Protein AF-A0A2J7PN49-F1 (afdb_monomer_lite)

Structure (mmCIF, N/CA/C/O backbone):
data_AF-A0A2J7PN49-F1
#
_entry.id   AF-A0A2J7PN49-F1
#
loop_
_atom_site.group_PDB
_atom_site.id
_atom_site.type_symbol
_atom_site.label_atom_id
_atom_site.label_alt_id
_atom_site.label_comp_id
_atom_site.label_asym_id
_atom_site.label_entity_id
_atom_site.label_seq_id
_atom_site.pdbx_PDB_ins_code
_atom_site.Cartn_x
_atom_site.Cartn_y
_atom_site.Cartn_z
_atom_site.occupancy
_atom_site.B_iso_or_equiv
_atom_site.auth_seq_id
_atom_site.auth_comp_id
_atom_site.auth_asym_id
_atom_site.auth_atom_id
_atom_site.pdbx_PDB_model_num
ATOM 1 N N . MET A 1 1 ? 26.121 -29.837 -31.103 1.00 37.94 1 MET A N 1
ATOM 2 C CA . MET A 1 1 ? 25.708 -30.710 -32.224 1.00 37.94 1 MET A CA 1
ATOM 3 C C . MET A 1 1 ? 24.555 -31.562 -31.720 1.00 37.94 1 MET A C 1
ATOM 5 O O . MET A 1 1 ? 24.678 -32.098 -30.630 1.00 37.94 1 MET A O 1
ATOM 9 N N . ALA A 1 2 ? 23.408 -31.579 -32.401 1.00 49.38 2 ALA A N 1
ATOM 10 C CA . ALA A 1 2 ? 22.251 -32.358 -31.955 1.00 49.38 2 ALA A CA 1
ATOM 11 C C . ALA A 1 2 ? 22.500 -33.851 -32.231 1.00 49.38 2 ALA A C 1
ATOM 13 O O . ALA A 1 2 ? 22.868 -34.190 -33.353 1.00 49.38 2 ALA A O 1
ATOM 14 N N . ASN A 1 3 ? 22.325 -34.712 -31.222 1.00 57.09 3 ASN A N 1
ATOM 15 C CA . ASN A 1 3 ? 22.445 -36.166 -31.362 1.00 57.09 3 ASN A CA 1
ATOM 16 C C . ASN A 1 3 ? 21.443 -36.667 -32.413 1.00 57.09 3 ASN A C 1
ATOM 18 O O . ASN A 1 3 ? 20.235 -36.524 -32.245 1.00 57.09 3 ASN A O 1
ATOM 22 N N . TRP A 1 4 ? 21.951 -37.231 -33.506 1.00 70.44 4 TRP A N 1
ATOM 23 C CA . TRP A 1 4 ? 21.155 -37.757 -34.619 1.00 70.44 4 TRP A CA 1
ATOM 24 C C . TRP A 1 4 ? 20.379 -39.028 -34.233 1.00 70.44 4 TRP A C 1
ATOM 26 O O . TRP A 1 4 ? 19.353 -39.322 -34.834 1.00 70.44 4 TRP A O 1
ATOM 36 N N . GLU A 1 5 ? 20.817 -39.721 -33.180 1.00 73.50 5 GLU A N 1
ATOM 37 C CA . GLU A 1 5 ? 20.198 -40.942 -32.648 1.00 73.50 5 GLU A CA 1
ATOM 38 C C . GLU A 1 5 ? 18.832 -40.709 -31.976 1.00 73.50 5 GLU A C 1
ATOM 40 O O . GLU A 1 5 ? 18.053 -41.643 -31.825 1.00 73.50 5 GLU A O 1
ATOM 45 N N . THR A 1 6 ? 18.509 -39.473 -31.575 1.00 72.62 6 THR A N 1
ATOM 46 C CA . THR A 1 6 ? 17.232 -39.126 -30.914 1.00 72.62 6 THR A CA 1
ATOM 47 C C . THR A 1 6 ? 16.272 -38.342 -31.812 1.00 72.62 6 THR A C 1
ATOM 49 O O . THR A 1 6 ? 15.227 -37.857 -31.356 1.00 72.62 6 THR A O 1
ATOM 52 N N . TRP A 1 7 ? 16.609 -38.193 -33.095 1.00 72.56 7 TRP A N 1
ATOM 53 C CA . TRP A 1 7 ? 15.766 -37.507 -34.065 1.00 72.56 7 TRP A CA 1
ATOM 54 C C . TRP A 1 7 ? 14.677 -38.447 -34.589 1.00 72.56 7 TRP A C 1
ATOM 56 O O . TRP A 1 7 ? 14.971 -39.523 -35.098 1.00 72.56 7 TRP A O 1
ATOM 66 N N . ASN A 1 8 ? 13.417 -38.023 -34.477 1.00 73.81 8 ASN A N 1
ATOM 67 C CA . ASN A 1 8 ? 12.266 -38.762 -34.990 1.00 73.81 8 ASN A CA 1
ATOM 68 C C . ASN A 1 8 ? 11.443 -37.832 -35.895 1.00 73.81 8 ASN A C 1
ATOM 70 O O . ASN A 1 8 ? 11.304 -36.652 -35.545 1.00 73.81 8 ASN A O 1
ATOM 74 N N . PRO A 1 9 ? 10.911 -38.322 -37.028 1.00 72.12 9 PRO A N 1
ATOM 75 C CA . PRO A 1 9 ? 10.128 -37.504 -37.945 1.00 72.12 9 PRO A CA 1
ATOM 76 C C . PRO A 1 9 ? 8.811 -37.044 -37.313 1.00 72.12 9 PRO A C 1
ATOM 78 O O . PRO A 1 9 ? 8.318 -37.622 -36.340 1.00 72.12 9 PRO A O 1
ATOM 81 N N . ASP A 1 10 ? 8.249 -35.978 -37.878 1.00 68.75 10 ASP A N 1
ATOM 82 C CA . ASP A 1 10 ? 6.959 -35.455 -37.447 1.00 68.75 10 ASP A CA 1
ATOM 83 C C . ASP A 1 10 ? 5.807 -36.408 -37.828 1.00 68.75 10 ASP A C 1
ATOM 85 O O . ASP A 1 10 ? 5.858 -37.033 -38.890 1.00 68.75 10 ASP A O 1
ATOM 89 N N . PRO A 1 11 ? 4.775 -36.543 -36.972 1.00 78.56 11 PRO A N 1
ATOM 90 C CA . PRO A 1 11 ? 3.603 -37.367 -37.261 1.00 78.56 11 PRO A CA 1
ATOM 91 C C . PRO A 1 11 ? 2.806 -36.815 -38.451 1.00 78.56 11 PRO A C 1
ATOM 93 O O . PRO A 1 11 ? 2.876 -35.628 -38.756 1.00 78.56 11 PRO A O 1
ATOM 96 N N . VAL A 1 12 ? 2.018 -37.673 -39.102 1.00 75.06 12 VAL A N 1
ATOM 97 C CA . VAL A 1 12 ? 1.286 -37.357 -40.346 1.00 75.06 12 VAL A CA 1
ATOM 98 C C . VAL A 1 12 ? 0.281 -36.204 -40.223 1.00 75.06 12 VAL A C 1
ATOM 100 O O . VAL A 1 12 ? 0.043 -35.510 -41.205 1.00 75.06 12 VAL A O 1
ATOM 103 N N . ASP A 1 13 ? -0.234 -35.948 -39.018 1.00 75.62 13 ASP A N 1
ATOM 104 C CA . ASP A 1 13 ? -1.191 -34.867 -38.731 1.00 75.62 13 ASP A CA 1
ATOM 105 C C . ASP A 1 13 ? -0.509 -33.544 -38.326 1.00 75.62 13 ASP A C 1
ATOM 107 O O . ASP A 1 13 ? -1.145 -32.612 -37.831 1.00 75.62 13 ASP A O 1
ATOM 111 N N . ALA A 1 14 ? 0.815 -33.458 -38.465 1.00 66.62 14 ALA A N 1
ATOM 112 C CA . ALA A 1 14 ? 1.577 -32.274 -38.112 1.00 66.62 14 ALA A CA 1
ATOM 113 C C . ALA A 1 14 ? 1.365 -31.130 -39.114 1.00 66.62 14 ALA A C 1
ATOM 115 O O . ALA A 1 14 ? 1.587 -31.291 -40.311 1.00 66.62 14 ALA A O 1
ATOM 116 N N . ASP A 1 15 ? 1.032 -29.943 -38.601 1.00 69.50 15 ASP A N 1
ATOM 117 C CA . ASP A 1 15 ? 0.974 -28.711 -39.392 1.00 69.50 15 ASP A CA 1
ATOM 118 C C . ASP A 1 15 ? 2.328 -28.458 -40.100 1.00 69.50 15 ASP A C 1
ATOM 120 O O . ASP A 1 15 ? 3.338 -28.239 -39.415 1.00 69.50 15 ASP A O 1
ATOM 124 N N . PRO A 1 16 ? 2.374 -28.463 -41.449 1.00 70.50 16 PRO A N 1
ATOM 125 C CA . PRO A 1 16 ? 3.610 -28.310 -42.216 1.00 70.50 16 PRO A CA 1
ATOM 126 C C . PRO A 1 16 ? 4.248 -26.922 -42.061 1.00 70.50 16 PRO A C 1
ATOM 128 O O . PRO A 1 16 ? 5.420 -26.752 -42.395 1.00 70.50 16 PRO A O 1
ATOM 131 N N . SER A 1 17 ? 3.521 -25.935 -41.521 1.00 69.81 17 SER A N 1
ATOM 132 C CA . SER A 1 17 ? 4.062 -24.605 -41.216 1.00 69.81 17 SER A CA 1
ATOM 133 C C . SER A 1 17 ? 4.891 -24.559 -39.922 1.00 69.81 17 SER A C 1
ATOM 135 O O . SER A 1 17 ? 5.623 -23.592 -39.695 1.00 69.81 17 SER A O 1
ATOM 137 N N . LYS A 1 18 ? 4.832 -25.597 -39.069 1.00 61.28 18 LYS A N 1
ATOM 138 C CA . LYS A 1 18 ? 5.499 -25.630 -37.754 1.00 61.28 18 LYS A CA 1
ATOM 139 C C . LYS A 1 18 ? 6.450 -26.815 -37.631 1.00 61.28 18 LYS A C 1
ATOM 141 O O . LYS A 1 18 ? 6.035 -27.970 -37.636 1.00 61.28 18 LYS A O 1
ATOM 146 N N . THR A 1 19 ? 7.734 -26.532 -37.420 1.00 64.88 19 THR A N 1
ATOM 147 C CA . THR A 1 19 ? 8.769 -27.569 -37.254 1.00 64.88 19 THR A CA 1
ATOM 148 C C . THR A 1 19 ? 8.615 -28.362 -35.945 1.00 64.88 19 THR A C 1
ATOM 150 O O . THR A 1 19 ? 8.207 -27.813 -34.920 1.00 64.88 19 THR A O 1
ATOM 153 N N . SER A 1 20 ? 9.033 -29.635 -35.937 1.00 57.31 20 SER A N 1
ATOM 154 C CA . SER A 1 20 ? 9.102 -30.502 -34.741 1.00 57.31 20 SER A CA 1
ATOM 155 C C . SER A 1 20 ? 9.742 -29.841 -33.509 1.00 57.31 20 SER A C 1
ATOM 157 O O . SER A 1 20 ? 9.288 -30.011 -32.375 1.00 57.31 20 SER A O 1
ATOM 159 N N . LYS A 1 21 ? 10.784 -29.022 -33.727 1.00 55.84 21 LYS A N 1
ATOM 160 C CA . LYS A 1 21 ? 11.457 -28.263 -32.663 1.00 55.84 21 LYS A CA 1
ATOM 161 C C . LYS A 1 21 ? 10.532 -27.219 -32.039 1.00 55.84 21 LYS A C 1
ATOM 163 O O . LYS A 1 21 ? 10.487 -27.138 -30.821 1.00 55.84 21 LYS A O 1
ATOM 168 N N . SER A 1 22 ? 9.747 -26.503 -32.847 1.00 56.22 22 SER A N 1
ATOM 169 C CA . SER A 1 22 ? 8.778 -25.506 -32.372 1.00 56.22 22 SER A CA 1
ATOM 170 C C . SER A 1 22 ? 7.657 -26.121 -31.524 1.00 56.22 22 SER A C 1
ATOM 172 O O . SER A 1 22 ? 7.201 -25.477 -30.583 1.00 56.22 22 SER A O 1
ATOM 174 N N . ARG A 1 23 ? 7.255 -27.373 -31.802 1.00 57.47 23 ARG A N 1
ATOM 175 C CA . ARG A 1 23 ? 6.271 -28.119 -30.993 1.00 57.47 23 ARG A CA 1
ATOM 176 C C . ARG A 1 23 ? 6.851 -28.657 -29.681 1.00 57.47 23 ARG A C 1
ATOM 178 O O . ARG A 1 23 ? 6.165 -28.634 -28.669 1.00 57.47 23 ARG A O 1
ATOM 185 N N . ARG A 1 24 ? 8.110 -29.113 -29.669 1.00 57.94 24 ARG A N 1
ATOM 186 C CA . ARG A 1 24 ? 8.774 -29.601 -28.439 1.00 57.94 24 ARG A CA 1
ATOM 187 C C . ARG A 1 24 ? 9.220 -28.477 -27.498 1.00 57.94 24 ARG A C 1
ATOM 189 O O . ARG A 1 24 ? 9.398 -28.726 -26.313 1.00 57.94 24 ARG A O 1
ATOM 196 N N . THR A 1 25 ? 9.402 -27.260 -28.009 1.00 53.88 25 THR A N 1
ATOM 197 C CA . THR A 1 25 ? 9.785 -26.075 -27.226 1.00 53.88 25 THR A CA 1
ATOM 198 C C . THR A 1 25 ? 8.632 -25.096 -27.016 1.00 53.88 25 THR A C 1
ATOM 200 O O . THR A 1 25 ? 8.903 -23.921 -26.765 1.00 53.88 25 THR A O 1
ATOM 203 N N . SER A 1 26 ? 7.363 -25.518 -27.121 1.00 53.62 26 SER A N 1
ATOM 204 C CA . SER A 1 26 ? 6.244 -24.700 -26.636 1.00 53.62 26 SER A CA 1
ATOM 205 C C . SER A 1 26 ? 6.279 -24.690 -25.106 1.00 53.62 26 SER A C 1
ATOM 207 O O . SER A 1 26 ? 5.489 -25.339 -24.426 1.00 53.62 26 SER A O 1
ATOM 209 N N . ASP A 1 27 ? 7.295 -24.022 -24.575 1.00 67.88 27 ASP A N 1
ATOM 210 C CA . ASP A 1 27 ? 7.466 -23.774 -23.162 1.00 67.88 27 ASP A CA 1
ATOM 211 C C . ASP A 1 27 ? 6.221 -23.029 -22.686 1.00 67.88 27 ASP A C 1
ATOM 213 O O . ASP A 1 27 ? 5.786 -22.080 -23.344 1.00 67.88 27 ASP A O 1
ATOM 217 N N . ILE A 1 28 ? 5.638 -23.454 -21.566 1.00 72.56 28 ILE A N 1
ATOM 218 C CA . ILE A 1 28 ? 4.448 -22.822 -20.974 1.00 72.56 28 ILE A CA 1
ATOM 219 C C . ILE A 1 28 ? 4.684 -21.312 -20.859 1.00 72.56 28 ILE A C 1
ATOM 221 O O . ILE A 1 28 ? 3.801 -20.513 -21.143 1.00 72.56 28 ILE A O 1
ATOM 225 N N . ILE A 1 29 ? 5.921 -20.916 -20.558 1.00 68.00 29 ILE A N 1
ATOM 226 C CA . ILE A 1 29 ? 6.344 -19.518 -20.488 1.00 68.00 29 ILE A CA 1
ATOM 227 C C . ILE A 1 29 ? 6.327 -18.843 -21.865 1.00 68.00 29 ILE A C 1
ATOM 229 O O . ILE A 1 29 ? 5.863 -17.717 -21.980 1.00 68.00 29 ILE A O 1
ATOM 233 N N . SER A 1 30 ? 6.782 -19.507 -22.931 1.00 69.38 30 SER A N 1
ATOM 234 C CA . SER A 1 30 ? 6.674 -18.962 -24.297 1.00 69.38 30 SER A CA 1
ATOM 235 C C . SER A 1 30 ? 5.220 -18.843 -24.748 1.00 69.38 30 SER A C 1
ATOM 237 O O . SER A 1 30 ? 4.870 -17.886 -25.430 1.00 69.38 30 SER A O 1
ATOM 239 N N . MET A 1 31 ? 4.357 -19.770 -24.329 1.00 72.94 31 MET A N 1
ATOM 240 C CA . MET A 1 31 ? 2.916 -19.660 -24.539 1.00 72.94 31 MET A CA 1
ATOM 241 C C . MET A 1 31 ? 2.338 -18.461 -23.778 1.00 72.94 31 MET A C 1
ATOM 243 O O . MET A 1 31 ? 1.632 -17.665 -24.384 1.00 72.94 31 MET A O 1
ATOM 247 N N . LEU A 1 32 ? 2.691 -18.279 -22.502 1.00 72.25 32 LEU A N 1
ATOM 248 C CA . LEU A 1 32 ? 2.262 -17.132 -21.697 1.00 72.25 32 LEU A CA 1
ATOM 249 C C . LEU A 1 32 ? 2.748 -15.808 -22.300 1.00 72.25 32 LEU A C 1
ATOM 251 O O . LEU A 1 32 ? 1.945 -14.909 -22.504 1.00 72.25 32 LEU A O 1
ATOM 255 N N . VAL A 1 33 ? 4.021 -15.697 -22.683 1.00 72.31 33 VAL A N 1
ATOM 256 C CA . VAL A 1 33 ? 4.562 -14.488 -23.333 1.00 72.31 33 VAL A CA 1
ATOM 257 C C . VAL A 1 33 ? 3.846 -14.192 -24.655 1.00 72.31 33 VAL A C 1
ATOM 259 O O . VAL A 1 33 ? 3.572 -13.033 -24.948 1.00 72.31 33 VAL A O 1
ATOM 262 N N . ASN A 1 34 ? 3.480 -15.220 -25.428 1.00 69.69 34 ASN A N 1
ATOM 263 C CA . ASN A 1 34 ? 2.687 -15.039 -26.646 1.00 69.69 34 ASN A CA 1
ATOM 264 C C . ASN A 1 34 ? 1.243 -14.594 -26.354 1.00 69.69 34 ASN A C 1
ATOM 266 O O . ASN A 1 34 ? 0.677 -13.854 -27.151 1.00 69.69 34 ASN A O 1
ATOM 270 N N . VAL A 1 35 ? 0.652 -15.018 -25.230 1.00 74.50 35 VAL A N 1
ATOM 271 C CA . VAL A 1 35 ? -0.686 -14.580 -24.786 1.00 74.50 35 VAL A CA 1
ATOM 272 C C . VAL A 1 35 ? -0.663 -13.123 -24.316 1.00 74.50 35 VAL A C 1
ATOM 274 O O . VAL A 1 35 ? -1.553 -12.360 -24.676 1.00 74.50 35 VAL A O 1
ATOM 277 N N . TYR A 1 36 ? 0.366 -12.720 -23.565 1.00 67.88 36 TYR A N 1
ATOM 278 C CA . TYR A 1 36 ? 0.535 -11.340 -23.088 1.00 67.88 36 TYR A CA 1
ATOM 279 C C . TYR A 1 36 ? 1.068 -10.379 -24.163 1.00 67.88 36 TYR A C 1
ATOM 281 O O . TYR A 1 36 ? 1.077 -9.170 -23.960 1.00 67.88 36 TYR A O 1
ATOM 289 N N . GLY A 1 37 ? 1.518 -10.887 -25.311 1.00 69.69 37 GLY A N 1
ATOM 290 C CA . GLY A 1 37 ? 1.990 -10.093 -26.447 1.00 69.69 37 GLY A CA 1
ATOM 291 C C . GLY A 1 37 ? 3.432 -9.589 -26.326 1.00 69.69 37 GLY A C 1
ATOM 292 O O . GLY A 1 37 ? 4.113 -9.480 -27.345 1.00 69.69 37 GLY A O 1
ATOM 293 N N . SER A 1 38 ? 3.943 -9.330 -25.115 1.00 78.69 38 SER A N 1
ATOM 294 C CA . SER A 1 38 ? 5.344 -8.941 -24.899 1.00 78.69 38 SER A CA 1
ATOM 295 C C . SER A 1 38 ? 5.930 -9.477 -23.588 1.00 78.69 38 SER A C 1
ATOM 297 O O . SER A 1 38 ? 5.219 -9.793 -22.632 1.00 78.69 38 SER A O 1
ATOM 299 N N . LYS A 1 39 ? 7.267 -9.569 -23.536 1.00 77.38 39 LYS A N 1
ATOM 300 C CA . LYS A 1 39 ? 8.001 -9.943 -22.314 1.00 77.38 39 LYS A CA 1
ATOM 301 C C . LYS A 1 39 ? 7.852 -8.890 -21.213 1.00 77.38 39 LYS A C 1
ATOM 303 O O . LYS A 1 39 ? 7.783 -9.245 -20.045 1.00 77.38 39 LYS A O 1
ATOM 308 N N . GLU A 1 40 ? 7.790 -7.617 -21.589 1.00 77.81 40 GLU A N 1
ATOM 309 C CA . GLU A 1 40 ? 7.704 -6.494 -20.651 1.00 77.81 40 GLU A CA 1
ATOM 310 C C . GLU A 1 40 ? 6.363 -6.466 -19.920 1.00 77.81 40 GLU A C 1
ATOM 312 O O . GLU A 1 40 ? 6.336 -6.296 -18.704 1.00 77.81 40 GLU A O 1
ATOM 317 N N . LEU A 1 41 ? 5.262 -6.732 -20.631 1.00 80.69 41 LEU A N 1
ATOM 318 C CA . LEU A 1 41 ? 3.939 -6.846 -20.017 1.00 80.69 41 LEU A CA 1
ATOM 319 C C . LEU A 1 41 ? 3.899 -7.991 -19.003 1.00 80.69 41 LEU A C 1
ATOM 321 O O . LEU A 1 41 ? 3.437 -7.798 -17.884 1.00 80.69 41 LEU A O 1
ATOM 325 N N . PHE A 1 42 ? 4.464 -9.151 -19.350 1.00 84.00 42 PHE A N 1
ATOM 326 C CA . PHE A 1 42 ? 4.560 -10.273 -18.415 1.00 84.00 42 PHE A CA 1
ATOM 327 C C . PHE A 1 42 ? 5.361 -9.915 -17.154 1.00 84.00 42 PHE A C 1
ATOM 329 O O . PHE A 1 42 ? 4.941 -10.238 -16.045 1.00 84.00 42 PHE A O 1
ATOM 336 N N . VAL A 1 43 ? 6.506 -9.245 -17.306 1.00 85.12 43 VAL A N 1
ATOM 337 C CA . VAL A 1 43 ? 7.346 -8.837 -16.169 1.00 85.12 43 VAL A CA 1
ATOM 338 C C . VAL A 1 43 ? 6.633 -7.805 -15.291 1.00 85.12 43 VAL A C 1
ATOM 340 O O . VAL A 1 43 ? 6.720 -7.901 -14.068 1.00 85.12 43 VAL A O 1
ATOM 343 N N . ASN A 1 44 ? 5.895 -6.863 -15.882 1.00 84.44 44 ASN A N 1
ATOM 344 C CA . ASN A 1 44 ? 5.111 -5.880 -15.132 1.00 84.44 44 ASN A CA 1
ATOM 345 C C . ASN A 1 44 ? 3.978 -6.534 -14.334 1.00 84.44 44 ASN A C 1
ATOM 347 O O . ASN A 1 44 ? 3.834 -6.242 -13.148 1.00 84.44 44 ASN A O 1
ATOM 351 N N . GLU A 1 45 ? 3.235 -7.465 -14.935 1.00 85.50 45 GLU A N 1
ATOM 352 C CA . GLU A 1 45 ? 2.197 -8.227 -14.229 1.00 85.50 45 GLU A CA 1
ATOM 353 C C . GLU A 1 45 ? 2.792 -9.095 -13.117 1.00 85.50 45 GLU A C 1
ATOM 355 O O . GLU A 1 45 ? 2.289 -9.112 -11.994 1.00 85.50 45 GLU A O 1
ATOM 360 N N . TYR A 1 46 ? 3.920 -9.759 -13.386 1.00 88.81 46 TYR A N 1
ATOM 361 C CA . TYR A 1 46 ? 4.637 -10.523 -12.369 1.00 88.81 46 TYR A CA 1
ATOM 362 C C . TYR A 1 46 ? 5.094 -9.636 -11.204 1.00 88.81 46 TYR A C 1
ATOM 364 O O . TYR A 1 46 ? 4.971 -10.036 -10.048 1.00 88.81 46 TYR A O 1
ATOM 372 N N . ARG A 1 47 ? 5.576 -8.420 -11.486 1.00 90.12 47 ARG A N 1
ATOM 373 C CA . ARG A 1 47 ? 5.979 -7.441 -10.467 1.00 90.12 47 ARG A CA 1
ATOM 374 C C . ARG A 1 47 ? 4.797 -7.029 -9.586 1.00 90.12 47 ARG A C 1
ATOM 376 O O . ARG A 1 47 ? 4.938 -7.019 -8.366 1.00 90.12 47 ARG A O 1
ATOM 383 N N . THR A 1 48 ? 3.647 -6.717 -10.183 1.00 89.94 48 THR A N 1
ATOM 384 C CA . THR A 1 48 ? 2.411 -6.370 -9.457 1.00 89.94 48 THR A CA 1
ATOM 385 C C . THR A 1 48 ? 1.940 -7.531 -8.583 1.00 89.94 48 THR A C 1
ATOM 387 O O . THR A 1 48 ? 1.695 -7.353 -7.392 1.00 89.94 48 THR A O 1
ATOM 390 N N . LEU A 1 49 ? 1.925 -8.746 -9.135 1.00 89.38 49 LEU A N 1
ATOM 391 C CA . LEU A 1 49 ? 1.551 -9.956 -8.407 1.00 89.38 49 LEU A CA 1
ATOM 392 C C . LEU A 1 49 ? 2.506 -10.250 -7.246 1.00 89.38 49 LEU A C 1
ATOM 394 O O . LEU A 1 49 ? 2.065 -10.600 -6.151 1.00 89.38 49 LEU A O 1
ATOM 398 N N . LEU A 1 50 ? 3.816 -10.109 -7.463 1.00 90.94 50 LEU A N 1
ATOM 399 C CA . LEU A 1 50 ? 4.811 -10.291 -6.411 1.00 90.94 50 LEU A CA 1
ATOM 400 C C . LEU A 1 50 ? 4.604 -9.269 -5.288 1.00 90.94 50 LEU A C 1
ATOM 402 O O . LEU A 1 50 ? 4.660 -9.645 -4.119 1.00 90.94 50 LEU A O 1
ATOM 406 N N . ALA A 1 51 ? 4.323 -8.006 -5.625 1.00 91.00 51 ALA A N 1
ATOM 407 C CA . ALA A 1 51 ? 4.050 -6.964 -4.638 1.00 91.00 51 ALA A CA 1
ATOM 408 C C . ALA A 1 51 ? 2.848 -7.326 -3.750 1.00 91.00 51 ALA A C 1
ATOM 410 O O . ALA A 1 51 ? 2.973 -7.326 -2.524 1.00 91.00 51 ALA A O 1
ATOM 411 N N . ASP A 1 52 ? 1.727 -7.727 -4.356 1.00 88.75 52 ASP A N 1
ATOM 412 C CA . ASP A 1 52 ? 0.520 -8.131 -3.626 1.00 88.75 52 ASP A CA 1
ATOM 413 C C . ASP A 1 52 ? 0.764 -9.349 -2.723 1.00 88.75 52 ASP A C 1
ATOM 415 O O . ASP A 1 52 ? 0.306 -9.394 -1.578 1.00 88.75 52 ASP A O 1
ATOM 419 N N . ARG A 1 53 ? 1.534 -10.339 -3.187 1.00 87.88 53 ARG A N 1
ATOM 420 C CA . ARG A 1 53 ? 1.870 -11.519 -2.371 1.00 87.88 53 ARG A CA 1
ATOM 421 C C . ARG A 1 53 ? 2.748 -11.182 -1.174 1.00 87.88 53 ARG A C 1
ATOM 423 O O . ARG A 1 53 ? 2.512 -11.705 -0.087 1.00 87.88 53 ARG A O 1
ATOM 430 N N . LEU A 1 54 ? 3.751 -10.327 -1.367 1.00 89.19 54 LEU A N 1
ATOM 431 C CA . LEU A 1 54 ? 4.655 -9.922 -0.291 1.00 89.19 54 LEU A CA 1
ATOM 432 C C . LEU A 1 54 ? 3.922 -9.104 0.781 1.00 89.19 54 LEU A C 1
ATOM 434 O O . LEU A 1 54 ? 4.197 -9.278 1.967 1.00 89.19 54 LEU A O 1
ATOM 438 N N . LEU A 1 55 ? 2.970 -8.260 0.374 1.00 86.62 55 LEU A N 1
ATOM 439 C CA . LEU A 1 55 ? 2.186 -7.435 1.293 1.00 86.62 55 LEU A CA 1
ATOM 440 C C . LEU A 1 55 ? 1.089 -8.227 2.011 1.00 86.62 55 LEU A C 1
ATOM 442 O O . LEU A 1 55 ? 0.935 -8.074 3.216 1.00 86.62 55 LEU A O 1
ATOM 446 N N . SER A 1 56 ? 0.376 -9.117 1.316 1.00 81.31 56 SER A N 1
ATOM 447 C CA . SER A 1 56 ? -0.738 -9.886 1.900 1.00 81.31 56 SER A CA 1
ATOM 448 C C . SER A 1 56 ? -0.307 -10.909 2.947 1.00 81.31 56 SER A C 1
ATOM 450 O O . SER A 1 56 ? -1.032 -11.162 3.906 1.00 81.31 56 SER A O 1
ATOM 452 N N . GLN A 1 57 ? 0.869 -11.520 2.787 1.00 73.81 57 GLN A N 1
ATOM 453 C CA . GLN A 1 57 ? 1.308 -12.568 3.706 1.00 73.81 57 GLN A CA 1
ATOM 454 C C . GLN A 1 57 ? 1.786 -12.014 5.051 1.00 73.81 57 GLN A C 1
ATOM 456 O O . GLN A 1 57 ? 1.857 -12.786 6.005 1.00 73.81 57 GLN A O 1
ATOM 461 N N . PHE A 1 58 ? 2.168 -10.726 5.123 1.00 69.75 58 PHE A N 1
ATOM 462 C CA . PHE A 1 58 ? 2.808 -10.078 6.284 1.00 69.75 58 PHE A CA 1
ATOM 463 C C . PHE A 1 58 ? 3.900 -10.939 6.958 1.00 69.75 58 PHE A C 1
ATOM 465 O O . PHE A 1 58 ? 4.236 -10.765 8.129 1.00 69.75 58 PHE A O 1
ATOM 472 N N . SER A 1 59 ? 4.472 -11.885 6.208 1.00 73.31 59 SER A N 1
ATOM 473 C CA . SER A 1 59 ? 5.406 -12.896 6.680 1.00 73.31 59 SER A CA 1
ATOM 474 C C . SER A 1 59 ? 6.692 -12.778 5.880 1.00 73.31 59 SER A C 1
ATOM 476 O O . SER A 1 59 ? 6.683 -12.537 4.676 1.00 73.31 59 SER A O 1
ATOM 478 N N . TYR A 1 60 ? 7.823 -12.981 6.546 1.00 76.12 60 TYR A N 1
ATOM 479 C CA . TYR A 1 60 ? 9.136 -12.892 5.907 1.00 76.12 60 TYR A CA 1
ATOM 480 C C . TYR A 1 60 ? 9.542 -14.176 5.164 1.00 76.12 60 TYR A C 1
ATOM 482 O O . TYR A 1 60 ? 10.734 -14.397 4.946 1.00 76.12 60 TYR A O 1
ATOM 490 N N . ASN A 1 61 ? 8.596 -15.062 4.828 1.00 79.94 61 ASN A N 1
ATOM 491 C CA . ASN A 1 61 ? 8.896 -16.316 4.140 1.00 79.94 61 ASN A CA 1
ATOM 492 C C . ASN A 1 61 ? 8.951 -16.111 2.620 1.00 79.94 61 ASN A C 1
ATOM 494 O O . ASN A 1 61 ? 7.982 -16.347 1.903 1.00 79.94 61 ASN A O 1
ATOM 498 N N . THR A 1 62 ? 10.112 -15.686 2.132 1.00 84.69 62 THR A N 1
ATOM 499 C CA . THR A 1 62 ? 10.330 -15.367 0.715 1.00 84.69 62 THR A CA 1
ATOM 500 C C . THR A 1 62 ? 11.006 -16.485 -0.083 1.00 84.69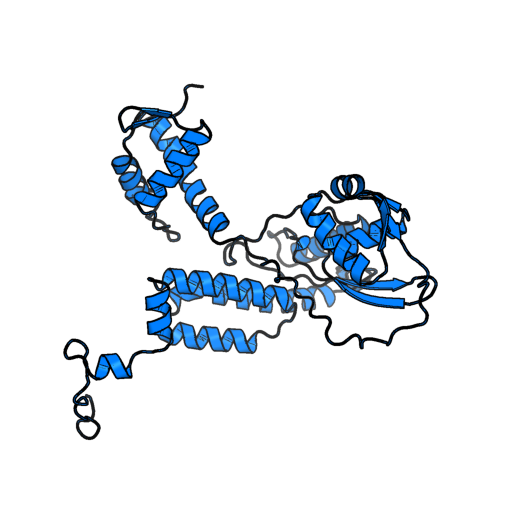 62 THR A C 1
ATOM 502 O O . THR A 1 62 ? 11.258 -16.310 -1.272 1.00 84.69 62 THR A O 1
ATOM 505 N N . GLU A 1 63 ? 11.269 -17.658 0.505 1.00 87.56 63 GLU A N 1
ATOM 506 C CA . GLU A 1 63 ? 12.042 -18.738 -0.141 1.00 87.56 63 GLU A CA 1
ATOM 507 C C . GLU A 1 63 ? 11.439 -19.196 -1.476 1.00 87.56 63 GLU A C 1
ATOM 509 O O . GLU A 1 63 ? 12.144 -19.393 -2.468 1.00 87.56 63 GLU A O 1
ATOM 514 N N . LYS A 1 64 ? 10.109 -19.343 -1.518 1.00 89.00 64 LYS A N 1
ATOM 515 C CA . LYS A 1 64 ? 9.399 -19.748 -2.738 1.00 89.00 64 LYS A CA 1
ATOM 516 C C . LYS A 1 64 ? 9.507 -18.686 -3.828 1.00 89.00 64 LYS A C 1
ATOM 518 O O . LYS A 1 64 ? 9.749 -19.042 -4.978 1.00 89.00 64 LYS A O 1
ATOM 523 N N . GLU A 1 65 ? 9.357 -17.416 -3.460 1.00 90.12 65 GLU A N 1
ATOM 524 C CA . GLU A 1 65 ? 9.410 -16.289 -4.395 1.00 90.12 65 GLU A CA 1
ATOM 525 C C . GLU A 1 65 ? 10.830 -16.076 -4.938 1.00 90.12 65 GLU A C 1
ATOM 527 O O . GLU A 1 65 ? 10.998 -15.832 -6.131 1.00 90.12 65 GLU A O 1
ATOM 532 N N . ILE A 1 66 ? 11.863 -16.285 -4.111 1.00 91.00 66 ILE A N 1
ATOM 533 C CA . ILE A 1 66 ? 13.269 -16.294 -4.550 1.00 91.00 66 ILE A CA 1
ATOM 534 C C . ILE A 1 66 ? 13.488 -17.388 -5.600 1.00 91.00 66 ILE A C 1
ATOM 536 O O . ILE A 1 66 ? 14.002 -17.111 -6.682 1.00 91.00 66 ILE A O 1
ATOM 540 N N . ARG A 1 67 ? 13.029 -18.617 -5.334 1.00 90.81 67 ARG A N 1
ATOM 541 C CA . ARG A 1 67 ? 13.166 -19.728 -6.286 1.00 90.81 67 ARG A CA 1
ATOM 542 C C . ARG A 1 67 ? 12.434 -19.458 -7.604 1.00 90.81 67 ARG A C 1
ATOM 544 O O . ARG A 1 67 ? 12.950 -19.784 -8.670 1.00 90.81 67 ARG A O 1
ATOM 551 N N . TYR A 1 68 ? 11.230 -18.886 -7.556 1.00 89.69 68 TYR A N 1
ATOM 552 C CA . TYR A 1 68 ? 10.498 -18.517 -8.773 1.00 89.69 68 TYR A CA 1
ATOM 553 C C . TYR A 1 68 ? 11.219 -17.424 -9.559 1.00 89.69 68 TYR A C 1
ATOM 555 O O . TYR A 1 68 ? 11.340 -17.535 -10.781 1.00 89.69 68 TYR A O 1
ATOM 563 N N . LEU A 1 69 ? 11.776 -16.429 -8.868 1.00 90.62 69 LEU A N 1
ATOM 564 C CA . LEU A 1 69 ? 12.574 -15.383 -9.491 1.00 90.62 69 LEU A CA 1
ATOM 565 C C . LEU A 1 69 ? 13.826 -15.950 -10.179 1.00 90.62 69 LEU A C 1
ATOM 567 O O . LEU A 1 69 ? 14.104 -15.585 -11.318 1.00 90.62 69 LEU A O 1
ATOM 571 N N . GLU A 1 70 ? 14.556 -16.865 -9.540 1.00 89.94 70 GLU A N 1
ATOM 572 C CA . GLU A 1 70 ? 15.742 -17.515 -10.123 1.00 89.94 70 GLU A CA 1
ATOM 573 C C . GLU A 1 70 ? 15.409 -18.288 -11.407 1.00 89.94 70 GLU A C 1
ATOM 575 O O . GLU A 1 70 ? 16.111 -18.165 -12.414 1.00 89.94 70 GLU A O 1
ATOM 580 N N . LEU A 1 71 ? 14.297 -19.029 -11.416 1.00 88.62 71 LEU A N 1
ATOM 581 C CA . LEU A 1 71 ? 13.828 -19.741 -12.609 1.00 88.62 71 LEU A CA 1
ATOM 582 C C . LEU A 1 71 ? 13.459 -18.778 -13.746 1.00 88.62 71 LEU A C 1
ATOM 584 O O . LEU A 1 71 ? 13.767 -19.045 -14.910 1.00 88.62 71 LEU A O 1
ATOM 588 N N . LEU A 1 72 ? 12.832 -17.646 -13.420 1.00 87.25 72 LEU A N 1
ATOM 589 C CA . LEU A 1 72 ? 12.500 -16.613 -14.400 1.00 87.25 72 LEU A CA 1
ATOM 590 C C . LEU A 1 72 ? 13.759 -15.911 -14.935 1.00 87.25 72 LEU A C 1
ATOM 592 O O . LEU A 1 72 ? 13.847 -15.671 -16.143 1.00 87.25 72 LEU A O 1
ATOM 596 N N . LYS A 1 73 ? 14.774 -15.670 -14.094 1.00 88.62 73 LYS A N 1
ATOM 597 C CA . LYS A 1 73 ? 16.070 -15.097 -14.507 1.00 88.62 73 LYS A CA 1
ATOM 598 C C . LYS A 1 73 ? 16.766 -15.947 -15.569 1.00 88.62 73 LYS A C 1
ATOM 600 O O . LYS A 1 73 ? 17.287 -15.390 -16.533 1.00 88.62 73 LYS A O 1
ATOM 605 N N . LEU A 1 74 ? 16.691 -17.279 -15.473 1.00 85.75 74 LEU A N 1
ATOM 606 C CA . LEU A 1 74 ? 17.251 -18.188 -16.488 1.00 85.75 74 LEU A CA 1
ATOM 607 C C . LEU A 1 74 ? 16.601 -18.038 -17.877 1.00 85.75 74 LEU A C 1
ATOM 609 O O . LEU A 1 74 ? 17.204 -18.417 -18.881 1.00 85.75 74 LEU A O 1
ATOM 613 N N . ARG A 1 75 ? 15.369 -17.520 -17.954 1.00 79.94 75 ARG A N 1
ATOM 614 C CA . ARG A 1 75 ? 14.599 -17.397 -19.205 1.00 79.94 75 ARG A CA 1
ATOM 615 C C . ARG A 1 75 ? 14.576 -15.980 -19.772 1.00 79.94 75 ARG A C 1
ATOM 617 O O . ARG A 1 75 ? 14.715 -15.813 -20.984 1.00 79.94 75 ARG A O 1
ATOM 624 N N . PHE A 1 76 ? 14.375 -14.979 -18.920 1.00 79.94 76 PHE A N 1
ATOM 625 C CA . PHE A 1 76 ? 14.214 -13.576 -19.321 1.00 79.94 76 PHE A CA 1
ATOM 626 C C . PHE A 1 76 ? 15.513 -12.766 -19.224 1.00 79.94 76 PHE A C 1
ATOM 628 O O . PHE A 1 76 ? 15.626 -11.721 -19.863 1.00 79.94 76 PHE A O 1
ATOM 635 N N . GLY A 1 77 ? 16.509 -13.275 -18.494 1.00 80.75 77 GLY A N 1
ATOM 636 C CA . GLY A 1 77 ? 17.723 -12.544 -18.150 1.00 80.75 77 GLY A CA 1
ATOM 637 C C . GLY A 1 77 ? 17.558 -11.716 -16.874 1.00 80.75 77 GLY A C 1
ATOM 638 O O . GLY A 1 77 ? 16.451 -11.446 -16.410 1.00 80.75 77 GLY A O 1
ATOM 639 N N . GLU A 1 78 ? 18.684 -11.320 -16.285 1.00 83.44 78 GLU A N 1
ATOM 640 C CA . GLU A 1 78 ? 18.709 -10.659 -14.974 1.00 83.44 78 GLU A CA 1
ATOM 641 C C . GLU A 1 78 ? 18.218 -9.207 -15.017 1.00 83.44 78 GLU A C 1
ATOM 643 O O . GLU A 1 78 ? 17.577 -8.747 -14.075 1.00 83.44 78 GLU A O 1
ATOM 648 N N . SER A 1 79 ? 18.468 -8.489 -16.117 1.00 83.38 79 SER A N 1
ATOM 649 C CA . SER A 1 79 ? 18.186 -7.051 -16.217 1.00 83.38 79 SER A CA 1
ATOM 650 C C . SER A 1 79 ? 16.699 -6.715 -16.095 1.00 83.38 79 SER A C 1
ATOM 652 O O . SER A 1 79 ? 16.347 -5.753 -15.419 1.00 83.38 79 SER A O 1
ATOM 654 N N . GLN A 1 80 ? 15.821 -7.519 -16.703 1.00 78.69 80 GLN A N 1
ATOM 655 C CA . GLN A 1 80 ? 14.373 -7.277 -16.688 1.00 78.69 80 GLN A CA 1
ATOM 656 C C . GLN A 1 80 ? 13.753 -7.540 -15.309 1.00 78.69 80 GLN A C 1
ATOM 658 O O . GLN A 1 80 ? 12.761 -6.921 -14.942 1.00 78.69 80 GLN A O 1
ATOM 663 N N . LEU A 1 81 ? 14.352 -8.434 -14.520 1.00 87.56 81 LEU A N 1
ATOM 664 C CA . LEU A 1 81 ? 13.827 -8.872 -13.223 1.00 87.56 81 LEU A CA 1
ATOM 665 C C . LEU A 1 81 ? 14.482 -8.168 -12.031 1.00 87.56 81 LEU A C 1
ATOM 667 O O . LEU A 1 81 ? 14.183 -8.493 -10.881 1.00 87.56 81 LEU A O 1
ATOM 671 N N . HIS A 1 82 ? 15.340 -7.183 -12.298 1.00 89.50 82 HIS A N 1
ATOM 672 C CA . HIS A 1 82 ? 16.044 -6.426 -11.271 1.00 89.50 82 HIS A CA 1
ATOM 673 C C . HIS A 1 82 ? 15.085 -5.779 -10.257 1.00 89.50 82 HIS A C 1
ATOM 675 O O . HIS A 1 82 ? 15.324 -5.851 -9.055 1.00 89.50 82 HIS A O 1
ATOM 681 N N . TYR A 1 83 ? 13.956 -5.227 -10.715 1.00 90.69 83 TYR A N 1
ATOM 682 C CA . TYR A 1 83 ? 12.937 -4.647 -9.832 1.00 90.69 83 TYR A CA 1
ATOM 683 C C . TYR A 1 83 ? 12.396 -5.658 -8.810 1.00 90.69 83 TYR A C 1
ATOM 685 O O . TYR A 1 83 ? 12.365 -5.372 -7.616 1.00 90.69 83 TYR A O 1
ATOM 693 N N . CYS A 1 84 ? 12.052 -6.868 -9.260 1.00 92.06 84 CYS A N 1
ATOM 694 C CA . CYS A 1 84 ? 11.535 -7.930 -8.392 1.00 92.06 84 CYS A CA 1
ATOM 695 C C . CYS A 1 84 ? 12.585 -8.416 -7.379 1.00 92.06 84 CYS A C 1
ATOM 697 O O . CYS A 1 84 ? 12.256 -8.747 -6.242 1.00 92.06 84 CYS A O 1
ATOM 699 N N . GLU A 1 85 ? 13.861 -8.438 -7.770 1.00 92.06 85 GLU A N 1
ATOM 700 C CA . GLU A 1 85 ? 14.964 -8.765 -6.863 1.00 92.06 85 GLU A CA 1
ATOM 701 C C . GLU A 1 85 ? 15.123 -7.726 -5.752 1.00 92.06 85 GLU A C 1
ATOM 703 O O . GLU A 1 85 ? 15.272 -8.089 -4.583 1.00 92.06 85 GLU A O 1
ATOM 708 N N . VAL A 1 86 ? 15.056 -6.439 -6.101 1.00 93.75 86 VAL A N 1
ATOM 709 C CA . VAL A 1 86 ? 15.122 -5.359 -5.111 1.00 93.75 86 VAL A CA 1
ATOM 710 C C . VAL A 1 86 ? 13.929 -5.427 -4.155 1.00 93.75 86 VAL A C 1
ATOM 712 O O . VAL A 1 86 ? 14.133 -5.290 -2.953 1.00 93.75 86 VAL A O 1
ATOM 715 N N . MET A 1 87 ? 12.723 -5.750 -4.636 1.00 93.38 87 MET A N 1
ATOM 716 C CA . MET A 1 87 ? 11.547 -5.940 -3.772 1.00 93.38 87 MET A CA 1
ATOM 717 C C . MET A 1 87 ? 11.752 -7.052 -2.730 1.00 93.38 87 MET A C 1
ATOM 719 O O . MET A 1 87 ? 11.457 -6.864 -1.550 1.00 93.38 87 MET A O 1
ATOM 723 N N . LEU A 1 88 ? 12.308 -8.202 -3.128 1.00 92.69 88 LEU A N 1
ATOM 724 C CA . LEU A 1 88 ? 12.617 -9.291 -2.188 1.00 92.69 88 LEU A CA 1
ATOM 725 C C . LEU A 1 88 ? 13.710 -8.897 -1.188 1.00 92.69 88 LEU A C 1
ATOM 727 O O . LEU A 1 88 ? 13.637 -9.252 -0.007 1.00 92.69 88 LEU A O 1
ATOM 731 N N . LYS A 1 89 ? 14.711 -8.141 -1.649 1.00 92.94 89 LYS A N 1
ATOM 732 C CA . LYS A 1 89 ? 15.762 -7.601 -0.788 1.00 92.94 89 LYS A CA 1
ATOM 733 C C . LYS A 1 89 ? 15.203 -6.615 0.237 1.00 92.94 89 LYS A C 1
ATOM 735 O O . LYS A 1 89 ? 15.586 -6.705 1.399 1.00 92.94 89 LYS A O 1
ATOM 740 N N . ASP A 1 90 ? 14.285 -5.734 -0.157 1.00 93.56 90 ASP A N 1
ATOM 741 C CA . ASP A 1 90 ? 13.629 -4.783 0.747 1.00 93.56 90 ASP A CA 1
ATOM 742 C C . ASP A 1 90 ? 12.925 -5.510 1.903 1.00 93.56 90 ASP A C 1
ATOM 744 O O . ASP A 1 90 ? 13.099 -5.143 3.064 1.00 93.56 90 ASP A O 1
ATOM 748 N N . VAL A 1 91 ? 12.197 -6.598 1.617 1.00 92.00 91 VAL A N 1
ATOM 749 C CA . VAL A 1 91 ? 11.522 -7.413 2.648 1.00 92.00 91 VAL A CA 1
ATOM 750 C C . VAL A 1 91 ? 12.532 -8.027 3.624 1.00 92.00 91 VAL A C 1
ATOM 752 O O . VAL A 1 91 ? 12.330 -8.003 4.843 1.00 92.00 91 VAL A O 1
ATOM 755 N N . TYR A 1 92 ? 13.650 -8.545 3.112 1.00 91.31 92 TYR A N 1
ATOM 756 C CA . TYR A 1 92 ? 14.714 -9.104 3.947 1.00 91.31 92 TYR A CA 1
ATOM 757 C C . TYR A 1 92 ? 15.414 -8.036 4.802 1.00 91.31 92 TYR A C 1
ATOM 759 O O . TYR A 1 92 ? 15.606 -8.219 6.009 1.00 91.31 92 TYR A O 1
ATOM 767 N N . ASP A 1 93 ? 15.769 -6.902 4.202 1.00 91.81 93 ASP A N 1
ATOM 768 C CA . ASP A 1 93 ? 16.416 -5.791 4.897 1.00 91.81 93 ASP A CA 1
ATOM 769 C C . ASP A 1 93 ? 15.471 -5.170 5.936 1.00 91.81 93 ASP A C 1
ATOM 771 O O . ASP A 1 93 ? 15.902 -4.857 7.048 1.00 91.81 93 ASP A O 1
ATOM 775 N N . SER A 1 94 ? 14.170 -5.095 5.646 1.00 92.12 94 SER A N 1
ATOM 776 C CA . SER A 1 94 ? 13.137 -4.683 6.597 1.00 92.12 94 SER A CA 1
ATOM 777 C C . SER A 1 94 ? 13.105 -5.586 7.832 1.00 92.12 94 SER A C 1
ATOM 779 O O . SER A 1 94 ? 13.082 -5.072 8.953 1.00 92.12 94 SER A O 1
ATOM 781 N N . LYS A 1 95 ? 13.185 -6.915 7.677 1.00 91.38 95 LYS A N 1
ATOM 782 C CA . LYS A 1 95 ? 13.272 -7.846 8.819 1.00 91.38 95 LYS A CA 1
ATOM 783 C C . LYS A 1 95 ? 14.467 -7.527 9.717 1.00 91.38 95 LYS A C 1
ATOM 785 O O . LYS A 1 95 ? 14.338 -7.491 10.940 1.00 91.38 95 LYS A O 1
ATOM 790 N N . ARG A 1 96 ? 15.632 -7.284 9.110 1.00 91.62 96 ARG A N 1
ATOM 791 C CA . ARG A 1 96 ? 16.874 -6.975 9.837 1.00 91.62 96 ARG A CA 1
ATOM 792 C C . ARG A 1 96 ? 16.791 -5.640 10.564 1.00 91.62 96 ARG A C 1
ATOM 794 O O . ARG A 1 96 ? 17.230 -5.553 11.705 1.00 91.62 96 ARG A O 1
ATOM 801 N N . ILE A 1 97 ? 16.223 -4.623 9.917 1.00 91.50 97 ILE A N 1
ATOM 802 C CA . ILE A 1 97 ? 16.044 -3.296 10.510 1.00 91.50 97 ILE A CA 1
ATOM 803 C C . ILE A 1 97 ? 15.084 -3.371 11.696 1.00 91.50 97 ILE A C 1
ATOM 805 O O . ILE A 1 97 ? 15.441 -2.890 12.764 1.00 91.50 97 ILE A O 1
ATOM 809 N N . ASN A 1 98 ? 13.929 -4.031 11.554 1.00 91.19 98 ASN A N 1
ATOM 810 C CA . ASN A 1 98 ? 12.997 -4.224 12.670 1.00 91.19 98 ASN A CA 1
ATOM 811 C C . ASN A 1 98 ? 13.676 -4.918 13.856 1.00 91.19 98 ASN A C 1
ATOM 813 O O . ASN A 1 98 ? 13.592 -4.432 14.978 1.00 91.19 98 ASN A O 1
ATOM 817 N N . ALA A 1 99 ? 14.386 -6.025 13.609 1.00 90.25 99 ALA A N 1
ATOM 818 C CA . ALA A 1 99 ? 15.085 -6.751 14.667 1.00 90.25 99 ALA A CA 1
ATOM 819 C C . ALA A 1 99 ? 16.125 -5.873 15.379 1.00 90.25 99 ALA A C 1
ATOM 821 O O . ALA A 1 99 ? 16.262 -5.944 16.595 1.00 90.25 99 ALA A O 1
ATOM 822 N N . HIS A 1 100 ? 16.832 -5.023 14.632 1.00 90.38 100 HIS A N 1
ATOM 823 C CA . HIS A 1 100 ? 17.813 -4.113 15.208 1.00 90.38 100 HIS A CA 1
ATOM 824 C C . HIS A 1 100 ? 17.165 -2.994 16.033 1.00 90.38 100 HIS A C 1
ATOM 826 O O . HIS A 1 100 ? 17.608 -2.735 17.148 1.00 90.38 100 HIS A O 1
ATOM 832 N N . LEU A 1 101 ? 16.098 -2.378 15.517 1.00 88.00 101 LEU A N 1
ATOM 833 C CA . LEU A 1 101 ? 15.375 -1.309 16.206 1.00 88.00 101 LEU A CA 1
ATOM 834 C C . LEU A 1 101 ? 14.758 -1.797 17.522 1.00 88.00 101 LEU A C 1
ATOM 836 O O . LEU A 1 101 ? 14.877 -1.109 18.528 1.00 88.00 101 LEU A O 1
ATOM 840 N N . HIS A 1 102 ? 14.179 -3.000 17.536 1.00 86.56 102 HIS A N 1
ATOM 841 C CA . HIS A 1 102 ? 13.650 -3.618 18.759 1.00 86.56 102 HIS A CA 1
ATOM 842 C C . HIS A 1 102 ? 14.743 -4.112 19.712 1.00 86.56 102 HIS A C 1
ATOM 844 O O . HIS A 1 102 ? 14.519 -4.200 20.907 1.00 86.56 102 HIS A O 1
ATOM 850 N N . SER A 1 103 ? 15.945 -4.428 19.220 1.00 86.50 103 SER A N 1
ATOM 851 C CA . SER A 1 103 ? 17.044 -4.859 20.097 1.00 86.50 103 SER A CA 1
ATOM 852 C C . SER A 1 103 ? 17.703 -3.720 20.877 1.00 86.50 103 SER A C 1
ATOM 854 O O . SER A 1 103 ? 18.376 -3.982 21.875 1.00 86.50 103 SER A O 1
ATOM 856 N N . ASP A 1 104 ? 17.568 -2.474 20.411 1.00 84.75 104 ASP A N 1
ATOM 857 C CA . ASP A 1 104 ? 18.217 -1.321 21.028 1.00 84.75 104 ASP A CA 1
ATOM 858 C C . ASP A 1 104 ? 17.249 -0.605 21.995 1.00 84.75 104 ASP A C 1
ATOM 860 O O . ASP A 1 104 ? 16.305 0.068 21.562 1.00 84.75 104 ASP A O 1
ATOM 864 N N . PRO A 1 105 ? 17.494 -0.685 23.319 1.00 77.75 105 PRO A N 1
ATOM 865 C CA . PRO A 1 105 ? 16.614 -0.098 24.326 1.00 77.75 105 PRO A CA 1
ATOM 866 C C . PRO A 1 105 ? 16.563 1.437 24.270 1.00 77.75 105 PRO A C 1
ATOM 868 O O . PRO A 1 105 ? 15.651 2.038 24.846 1.00 77.75 105 PRO A O 1
ATOM 871 N N . ASN A 1 106 ? 17.501 2.096 23.579 1.00 79.75 106 ASN A N 1
ATOM 872 C CA . ASN A 1 106 ? 17.531 3.555 23.457 1.00 79.75 106 ASN A CA 1
ATOM 873 C C . ASN A 1 106 ? 16.341 4.105 22.661 1.00 79.75 106 ASN A C 1
ATOM 875 O O . ASN A 1 106 ? 15.919 5.242 22.889 1.00 79.75 106 ASN A O 1
ATOM 879 N N . PHE A 1 107 ? 15.765 3.307 21.759 1.00 76.81 107 PHE A N 1
ATOM 880 C CA . PHE A 1 107 ? 14.645 3.736 20.922 1.00 76.81 107 PHE A CA 1
ATOM 881 C C . PHE A 1 107 ? 13.286 3.676 21.630 1.00 76.81 107 PHE A C 1
ATOM 883 O O . PHE A 1 107 ? 12.304 4.178 21.090 1.00 76.81 107 PHE A O 1
ATOM 890 N N . ASN A 1 108 ? 13.225 3.130 22.853 1.00 74.56 108 ASN A N 1
ATOM 891 C CA . ASN A 1 108 ? 12.005 2.984 23.660 1.00 74.56 108 ASN A CA 1
ATOM 892 C C . ASN A 1 108 ? 10.843 2.256 22.947 1.00 74.56 108 ASN A C 1
ATOM 894 O O . ASN A 1 108 ? 9.701 2.382 23.383 1.00 74.56 108 ASN A O 1
ATOM 898 N N . LEU A 1 109 ? 11.118 1.478 21.895 1.00 77.12 109 LEU A N 1
ATOM 899 C CA . LEU A 1 109 ? 10.107 0.705 21.161 1.00 77.12 109 LEU A CA 1
ATOM 900 C C . LEU A 1 109 ? 9.474 -0.377 22.052 1.00 77.12 109 LEU A C 1
ATOM 902 O O . LEU A 1 109 ? 8.256 -0.515 22.083 1.00 77.12 109 LEU A O 1
ATOM 906 N N . ASP A 1 110 ? 10.278 -1.038 22.890 1.00 69.44 110 ASP A N 1
ATOM 907 C CA . ASP A 1 110 ? 9.804 -2.054 23.846 1.00 69.44 110 ASP A CA 1
ATOM 908 C C . ASP A 1 110 ? 8.931 -1.492 24.979 1.00 69.44 110 ASP A C 1
ATOM 910 O O . ASP A 1 110 ? 8.255 -2.239 25.684 1.00 69.44 110 ASP A O 1
ATOM 914 N N . ARG A 1 111 ? 8.961 -0.171 25.203 1.00 71.12 111 ARG A N 1
ATOM 915 C CA . ARG A 1 111 ? 8.163 0.496 26.249 1.00 71.12 111 ARG A CA 1
ATOM 916 C C . ARG A 1 111 ? 6.789 0.936 25.759 1.00 71.12 111 ARG A C 1
ATOM 918 O O . ARG A 1 111 ? 6.022 1.510 26.532 1.00 71.12 111 ARG A O 1
ATOM 925 N N . GLN A 1 112 ? 6.498 0.733 24.482 1.00 75.38 112 GLN A N 1
ATOM 926 C CA . GLN A 1 112 ? 5.220 1.109 23.908 1.00 75.38 112 GLN A CA 1
ATOM 927 C C . GLN A 1 112 ? 4.134 0.091 24.277 1.00 75.38 112 GLN A C 1
ATOM 929 O O . GLN A 1 112 ? 4.421 -1.040 24.661 1.00 75.38 112 GLN A O 1
ATOM 934 N N . GLN A 1 113 ? 2.864 0.500 24.192 1.00 76.06 113 GLN A N 1
ATOM 935 C CA . GLN A 1 113 ? 1.751 -0.325 24.686 1.00 76.06 113 GLN A CA 1
ATOM 936 C C . GLN A 1 113 ? 1.506 -1.577 23.830 1.00 76.06 113 GLN A C 1
ATOM 938 O O . GLN A 1 113 ? 0.871 -2.518 24.298 1.00 76.06 113 GLN A O 1
ATOM 943 N N . PHE A 1 114 ? 1.997 -1.593 22.588 1.00 84.12 114 PHE A N 1
ATOM 944 C CA . PHE A 1 114 ? 1.881 -2.725 21.676 1.00 84.12 114 PHE A CA 1
ATOM 945 C C . PHE A 1 114 ? 3.147 -2.870 20.815 1.00 84.12 114 PHE A C 1
ATOM 947 O O . PHE A 1 114 ? 3.793 -1.868 20.500 1.00 84.12 114 PHE A O 1
ATOM 954 N N . PRO A 1 115 ? 3.514 -4.096 20.403 1.00 84.94 115 PRO A N 1
ATOM 955 C CA . PRO A 1 115 ? 4.635 -4.302 19.496 1.00 84.94 115 PRO A CA 1
ATOM 956 C C . PRO A 1 115 ? 4.275 -3.815 18.086 1.00 84.94 115 PRO A C 1
ATOM 958 O O . PRO A 1 115 ? 3.269 -4.231 17.514 1.00 84.94 115 PRO A O 1
ATOM 961 N N . SER A 1 116 ? 5.113 -2.961 17.494 1.00 83.88 116 SER A N 1
ATOM 962 C CA . SER A 1 116 ? 4.968 -2.540 16.093 1.00 83.88 116 SER A CA 1
ATOM 963 C C . SER A 1 116 ? 6.055 -3.117 15.209 1.00 83.88 116 SER A C 1
ATOM 965 O O . SER A 1 116 ? 7.238 -3.020 15.533 1.00 83.88 116 SER A O 1
ATOM 967 N N . MET A 1 117 ? 5.674 -3.603 14.036 1.00 86.94 117 MET A N 1
ATOM 968 C CA . MET A 1 117 ? 6.610 -4.001 12.994 1.00 86.94 117 MET A CA 1
ATOM 969 C C . MET A 1 117 ? 6.285 -3.240 11.713 1.00 86.94 117 MET A C 1
ATOM 971 O O . MET A 1 117 ? 5.115 -3.104 11.363 1.00 86.94 117 MET A O 1
ATOM 975 N N . ALA A 1 118 ? 7.305 -2.732 11.022 1.00 89.31 118 ALA A N 1
ATOM 976 C CA . ALA A 1 118 ? 7.112 -1.980 9.786 1.00 89.31 118 ALA A CA 1
ATOM 977 C C . ALA A 1 118 ? 7.770 -2.689 8.604 1.00 89.31 118 ALA A C 1
ATOM 979 O O . ALA A 1 118 ? 8.959 -3.013 8.651 1.00 89.31 118 ALA A O 1
ATOM 980 N N . MET A 1 119 ? 7.028 -2.882 7.516 1.00 90.44 119 MET A N 1
ATOM 981 C CA . MET A 1 119 ? 7.615 -3.314 6.252 1.00 90.44 119 MET A CA 1
ATOM 982 C C . MET A 1 119 ? 8.179 -2.090 5.520 1.00 90.44 119 MET A C 1
ATOM 984 O O . MET A 1 119 ? 7.438 -1.186 5.147 1.00 90.44 119 MET A O 1
ATOM 988 N N . ILE A 1 120 ? 9.504 -2.027 5.378 1.00 92.06 120 ILE A N 1
ATOM 989 C CA . ILE A 1 120 ? 10.212 -0.857 4.836 1.00 92.06 120 ILE A CA 1
ATOM 990 C C . ILE A 1 120 ? 10.569 -1.151 3.385 1.00 92.06 120 ILE A C 1
ATOM 992 O O . ILE A 1 120 ? 11.362 -2.053 3.127 1.00 92.06 120 ILE A O 1
ATOM 996 N N . LEU A 1 121 ? 9.984 -0.390 2.461 1.00 92.25 121 LEU A N 1
ATOM 997 C CA . LEU A 1 121 ? 10.015 -0.674 1.027 1.00 92.25 121 LEU A CA 1
ATOM 998 C C . LEU A 1 121 ? 10.606 0.493 0.232 1.00 92.25 121 LEU A C 1
ATOM 1000 O O . LEU A 1 121 ? 10.416 1.661 0.581 1.00 92.25 121 LEU A O 1
ATOM 1004 N N . SER A 1 122 ? 11.303 0.187 -0.860 1.00 91.38 122 SER A N 1
ATOM 1005 C CA . SER A 1 122 ? 11.896 1.186 -1.746 1.00 91.38 122 SER A CA 1
ATOM 1006 C C . SER A 1 122 ? 10.882 1.659 -2.794 1.00 91.38 122 SER A C 1
ATOM 1008 O O . SER A 1 122 ? 10.629 0.969 -3.777 1.00 91.38 122 SER A O 1
ATOM 1010 N N . ALA A 1 123 ? 10.352 2.876 -2.640 1.00 86.12 123 ALA A N 1
ATOM 1011 C CA . ALA A 1 123 ? 9.265 3.409 -3.479 1.00 86.12 123 ALA A CA 1
ATOM 1012 C C . ALA A 1 123 ? 9.504 3.355 -5.005 1.00 86.12 123 ALA A C 1
ATOM 1014 O O . ALA A 1 123 ? 8.553 3.252 -5.763 1.00 86.12 123 ALA A O 1
ATOM 1015 N N . GLN A 1 124 ? 10.759 3.416 -5.466 1.00 86.75 124 GLN A N 1
ATOM 1016 C CA . GLN A 1 124 ? 11.091 3.412 -6.900 1.00 86.75 124 GLN A CA 1
ATOM 1017 C C . GLN A 1 124 ? 11.024 2.027 -7.556 1.00 86.75 124 GLN A C 1
ATOM 1019 O O . GLN A 1 124 ? 10.956 1.939 -8.780 1.00 86.75 124 GLN A O 1
ATOM 1024 N N . PHE A 1 125 ? 11.125 0.952 -6.769 1.00 88.19 125 PHE A N 1
ATOM 1025 C CA . PHE A 1 125 ? 11.226 -0.411 -7.303 1.00 88.19 125 PHE A CA 1
ATOM 1026 C C . PHE A 1 125 ? 9.915 -1.185 -7.226 1.00 88.19 125 PHE A C 1
ATOM 1028 O O . PHE A 1 125 ? 9.721 -2.146 -7.971 1.00 88.19 125 PHE A O 1
ATOM 1035 N N . TRP A 1 126 ? 9.022 -0.752 -6.341 1.00 91.25 126 TRP A N 1
ATOM 1036 C CA . TRP A 1 126 ? 7.684 -1.297 -6.212 1.00 91.25 126 TRP A CA 1
ATOM 1037 C C . TRP A 1 126 ? 6.758 -0.644 -7.242 1.00 91.25 126 TRP A C 1
ATOM 1039 O O . TRP A 1 126 ? 6.964 0.520 -7.594 1.00 91.25 126 TRP A O 1
ATOM 1049 N N . PRO A 1 127 ? 5.743 -1.366 -7.747 1.00 89.69 127 PRO A N 1
ATOM 1050 C CA . PRO A 1 127 ? 4.674 -0.715 -8.489 1.00 89.69 127 PRO A CA 1
ATOM 1051 C C . PRO A 1 127 ? 3.990 0.360 -7.616 1.00 89.69 127 PRO A C 1
ATOM 1053 O O . PRO A 1 127 ? 4.128 0.347 -6.388 1.00 89.69 127 PRO A O 1
ATOM 1056 N N . PRO A 1 128 ? 3.269 1.312 -8.218 1.00 86.44 128 PRO A N 1
ATOM 1057 C CA . PRO A 1 128 ? 2.578 2.348 -7.460 1.00 86.44 128 PRO A CA 1
ATOM 1058 C C . PRO A 1 128 ? 1.481 1.730 -6.586 1.00 86.44 128 PRO A C 1
ATOM 1060 O O . PRO A 1 128 ? 0.691 0.893 -7.030 1.00 86.44 128 PRO A O 1
ATOM 1063 N N . PHE A 1 129 ? 1.453 2.133 -5.319 1.00 87.12 129 PHE A N 1
ATOM 1064 C CA . PHE A 1 129 ? 0.432 1.718 -4.360 1.00 87.12 129 PHE A CA 1
ATOM 1065 C C . PHE A 1 129 ? -0.853 2.515 -4.565 1.00 87.12 129 PHE A C 1
ATOM 1067 O O . PHE A 1 129 ? -0.799 3.669 -4.991 1.00 87.12 129 PHE A O 1
ATOM 1074 N N . LYS A 1 130 ? -1.998 1.943 -4.183 1.00 83.12 130 LYS A N 1
ATOM 1075 C CA . LYS A 1 130 ? -3.241 2.718 -4.102 1.00 83.12 130 LYS A CA 1
ATOM 1076 C C . LYS A 1 130 ? -3.081 3.896 -3.142 1.00 83.12 130 LYS A C 1
ATOM 1078 O O . LYS A 1 130 ? -2.420 3.812 -2.104 1.00 83.12 130 LYS A O 1
ATOM 1083 N N . GLU A 1 131 ? -3.683 5.021 -3.500 1.00 80.94 131 GLU A N 1
ATOM 1084 C CA . GLU A 1 131 ? -3.726 6.187 -2.631 1.00 80.94 131 GLU A CA 1
ATOM 1085 C C . GLU A 1 131 ? -5.054 6.226 -1.886 1.00 80.94 131 GLU A C 1
ATOM 1087 O O . GLU A 1 131 ? -6.082 6.620 -2.428 1.00 80.94 131 GLU A O 1
ATOM 1092 N N . GLU A 1 132 ? -5.018 5.829 -0.617 1.00 81.25 132 GLU A N 1
ATOM 1093 C CA . GLU A 1 132 ? -6.138 6.008 0.299 1.00 81.25 132 GLU A CA 1
ATOM 1094 C C . GLU A 1 132 ? -5.723 6.858 1.495 1.00 81.25 132 GLU A C 1
ATOM 1096 O O . GLU A 1 132 ? -4.697 6.615 2.148 1.00 81.25 132 GLU A O 1
ATOM 1101 N N . THR A 1 133 ? -6.550 7.858 1.787 1.00 84.31 133 THR A N 1
ATOM 1102 C CA . THR A 1 133 ? -6.439 8.694 2.975 1.00 84.31 133 THR A CA 1
ATOM 1103 C C . THR A 1 133 ? -7.078 7.979 4.155 1.00 84.31 133 THR A C 1
ATOM 1105 O O . THR A 1 133 ? -8.246 7.603 4.109 1.00 84.31 133 THR A O 1
ATOM 1108 N N . LEU A 1 134 ? -6.300 7.791 5.219 1.00 88.81 134 LEU A N 1
ATOM 1109 C CA . LEU A 1 134 ? -6.775 7.236 6.479 1.00 88.81 134 LEU A CA 1
ATOM 1110 C C . LEU A 1 134 ? -6.190 8.049 7.628 1.00 88.81 134 LEU A C 1
ATOM 1112 O O . LEU A 1 134 ? -4.974 8.067 7.838 1.00 88.81 134 LEU A O 1
ATOM 1116 N N . GLU A 1 135 ? -7.067 8.692 8.384 1.00 90.00 135 GLU A N 1
ATOM 1117 C CA . GLU A 1 135 ? -6.699 9.381 9.611 1.00 90.00 135 GLU A CA 1
ATOM 1118 C C . GLU A 1 135 ? -6.671 8.383 10.773 1.00 90.00 135 GLU A C 1
ATOM 1120 O O . GLU A 1 135 ? -7.702 7.904 11.238 1.00 90.00 135 GLU A O 1
ATOM 1125 N N . LEU A 1 136 ? -5.461 8.031 11.218 1.00 89.88 136 LEU A N 1
ATOM 1126 C CA . LEU A 1 136 ? -5.263 7.106 12.335 1.00 89.88 136 LEU A CA 1
ATOM 1127 C C . LEU A 1 136 ? -5.519 7.777 13.698 1.00 89.88 136 LEU A C 1
ATOM 1129 O O . LEU A 1 136 ? -5.252 8.973 13.851 1.00 89.88 136 LEU A O 1
ATOM 1133 N N . PRO A 1 137 ? -5.907 7.006 14.731 1.00 90.19 137 PRO A N 1
ATOM 1134 C CA . PRO A 1 137 ? -5.986 7.504 16.101 1.00 90.19 137 PRO A CA 1
ATOM 1135 C C . PRO A 1 137 ? -4.665 8.127 16.577 1.00 90.19 137 PRO A C 1
ATOM 1137 O O . PRO A 1 137 ? -3.581 7.627 16.262 1.00 90.19 137 PRO A O 1
ATOM 1140 N N . SER A 1 138 ? -4.747 9.192 17.382 1.00 88.56 138 SER A N 1
ATOM 1141 C CA . SER A 1 138 ? -3.582 9.953 17.874 1.00 88.56 138 SER A CA 1
ATOM 1142 C C . SER A 1 138 ? -2.529 9.071 18.543 1.00 88.56 138 SER A C 1
ATOM 1144 O O . SER A 1 138 ? -1.343 9.197 18.253 1.00 88.56 138 SER A O 1
ATOM 1146 N N . PHE A 1 139 ? -2.972 8.118 19.359 1.00 87.62 139 PHE A N 1
ATOM 1147 C CA . PHE A 1 139 ? -2.098 7.170 20.039 1.00 87.62 139 PHE A CA 1
ATOM 1148 C C . PHE A 1 139 ? -1.248 6.331 19.061 1.00 87.62 139 PHE A C 1
ATOM 1150 O O . PHE A 1 139 ? -0.043 6.172 19.253 1.00 87.62 139 PHE A O 1
ATOM 1157 N N . VAL A 1 140 ? -1.837 5.862 17.954 1.00 90.69 140 VAL A N 1
ATOM 1158 C CA . VAL A 1 140 ? -1.100 5.124 16.913 1.00 90.69 140 VAL A CA 1
ATOM 1159 C C . VAL A 1 140 ? -0.143 6.057 16.170 1.00 90.69 140 VAL A C 1
ATOM 1161 O O . VAL A 1 140 ? 0.982 5.672 15.861 1.00 90.69 140 VAL A O 1
ATOM 1164 N N . LYS A 1 141 ? -0.540 7.309 15.916 1.00 90.62 141 LYS A N 1
ATOM 1165 C CA . LYS A 1 141 ? 0.333 8.299 15.265 1.00 90.62 141 LYS A CA 1
ATOM 1166 C C . LYS A 1 141 ? 1.583 8.602 16.084 1.00 90.62 141 LYS A C 1
ATOM 1168 O O . LYS A 1 141 ? 2.675 8.632 15.522 1.00 90.62 141 LYS A O 1
ATOM 1173 N N . GLU A 1 142 ? 1.444 8.796 17.392 1.00 90.38 142 GLU A N 1
ATOM 1174 C CA . GLU A 1 142 ? 2.581 8.993 18.303 1.00 90.38 142 GLU A CA 1
ATOM 1175 C C . GLU A 1 142 ? 3.532 7.793 18.266 1.00 90.38 142 GLU A C 1
ATOM 1177 O O . GLU A 1 142 ? 4.753 7.947 18.170 1.00 90.38 142 GLU A O 1
ATOM 1182 N N . HIS A 1 143 ? 2.964 6.587 18.247 1.00 89.31 143 HIS A N 1
ATOM 1183 C CA . HIS A 1 143 ? 3.721 5.349 18.139 1.00 89.31 143 HIS A CA 1
ATOM 1184 C C . HIS A 1 143 ? 4.535 5.269 16.839 1.00 89.31 143 HIS A C 1
ATOM 1186 O O . HIS A 1 143 ? 5.739 5.003 16.871 1.00 89.31 143 HIS A O 1
ATOM 1192 N N . LEU A 1 144 ? 3.907 5.573 15.698 1.00 90.75 144 LEU A N 1
ATOM 1193 C CA . LEU A 1 144 ? 4.569 5.615 14.389 1.00 90.75 144 LEU A CA 1
ATOM 1194 C C . LEU A 1 144 ? 5.652 6.700 14.318 1.00 90.75 144 LEU A C 1
ATOM 1196 O O . LEU A 1 144 ? 6.686 6.502 13.675 1.00 90.75 144 LEU A O 1
ATOM 1200 N N . GLN A 1 145 ? 5.463 7.836 14.994 1.00 90.56 145 GLN A N 1
ATOM 1201 C CA . GLN A 1 145 ? 6.475 8.893 15.070 1.00 90.56 145 GLN A CA 1
ATOM 1202 C C . GLN A 1 145 ? 7.718 8.449 15.845 1.00 90.56 145 GLN A C 1
ATOM 1204 O O . GLN A 1 145 ? 8.834 8.753 15.422 1.00 90.56 145 GLN A O 1
ATOM 1209 N N . ILE A 1 146 ? 7.553 7.712 16.948 1.00 90.25 146 ILE A N 1
ATOM 1210 C CA . ILE A 1 146 ? 8.682 7.142 17.703 1.00 90.25 146 ILE A CA 1
ATOM 1211 C C . ILE A 1 146 ? 9.467 6.171 16.816 1.00 90.25 146 ILE A C 1
ATOM 1213 O O . ILE A 1 146 ? 10.686 6.303 16.699 1.00 90.25 146 ILE A O 1
ATOM 1217 N N . TYR A 1 147 ? 8.769 5.273 16.113 1.00 91.31 147 TYR A N 1
ATOM 1218 C CA . TYR A 1 147 ? 9.401 4.361 15.158 1.00 91.31 147 TYR A CA 1
ATOM 1219 C C . TYR A 1 147 ? 10.144 5.120 14.046 1.00 91.31 147 TYR A C 1
ATOM 1221 O O . TYR A 1 147 ? 11.273 4.779 13.695 1.00 91.31 147 TYR A O 1
ATOM 1229 N N . THR A 1 148 ? 9.543 6.190 13.519 1.00 91.75 148 THR A N 1
ATOM 1230 C CA . THR A 1 148 ? 10.151 7.019 12.466 1.00 91.75 148 THR A CA 1
ATOM 1231 C C . THR A 1 148 ? 11.448 7.671 12.944 1.00 91.75 148 THR A C 1
ATOM 1233 O O . THR A 1 148 ? 12.459 7.580 12.253 1.00 91.75 148 THR A O 1
ATOM 1236 N N . LYS A 1 149 ? 11.468 8.236 14.158 1.00 90.38 149 LYS A N 1
ATOM 1237 C CA . LYS A 1 149 ? 12.683 8.817 14.759 1.00 90.38 149 LYS A CA 1
ATOM 1238 C C . LYS A 1 149 ? 13.784 7.777 14.977 1.00 90.38 149 LYS A C 1
ATOM 1240 O O . LYS A 1 149 ? 14.961 8.048 14.728 1.00 90.38 149 LYS A O 1
ATOM 1245 N N . ALA A 1 150 ? 13.411 6.579 15.427 1.00 90.00 150 ALA A N 1
ATOM 1246 C CA . ALA A 1 150 ? 14.346 5.470 15.594 1.00 90.00 150 ALA A CA 1
ATOM 1247 C C . ALA A 1 150 ? 14.978 5.065 14.248 1.00 90.00 150 ALA A C 1
ATOM 1249 O O . ALA A 1 150 ? 16.197 4.922 14.135 1.00 90.00 150 ALA A O 1
ATOM 1250 N N . PHE A 1 151 ? 14.163 4.983 13.194 1.00 90.81 151 PHE A N 1
ATOM 1251 C CA . PHE A 1 151 ? 14.637 4.705 11.842 1.00 90.81 151 PHE A CA 1
ATOM 1252 C C . PHE A 1 151 ? 15.550 5.810 11.286 1.00 90.81 151 PHE A C 1
ATOM 1254 O O . PHE A 1 151 ? 16.604 5.505 10.724 1.00 90.81 151 PHE A O 1
ATOM 1261 N N . GLU A 1 152 ? 15.190 7.081 11.472 1.00 91.75 152 GLU A N 1
ATOM 1262 C CA . GLU A 1 152 ? 15.994 8.236 11.047 1.00 91.75 152 GLU A CA 1
ATOM 1263 C C . GLU A 1 152 ? 17.369 8.260 11.724 1.00 91.75 152 GLU A C 1
ATOM 1265 O O . GLU A 1 152 ? 18.367 8.597 11.088 1.00 91.75 152 GLU A O 1
ATOM 1270 N N . THR A 1 153 ? 17.442 7.843 12.990 1.00 90.00 153 THR A N 1
ATOM 1271 C CA . THR A 1 153 ? 18.710 7.733 13.727 1.00 90.00 153 THR A CA 1
ATOM 1272 C C . THR A 1 153 ? 19.606 6.641 13.133 1.00 90.00 153 THR A C 1
ATOM 1274 O O . THR A 1 153 ? 20.819 6.815 13.029 1.00 90.00 153 THR A O 1
ATOM 1277 N N . LEU A 1 154 ? 19.012 5.528 12.689 1.00 88.06 154 LEU A N 1
ATOM 1278 C CA . LEU A 1 154 ? 19.734 4.392 12.112 1.00 88.06 154 LEU A CA 1
ATOM 1279 C C . LEU A 1 154 ? 20.192 4.627 10.662 1.00 88.06 154 LEU A C 1
ATOM 1281 O O . LEU A 1 154 ? 21.293 4.233 10.276 1.00 88.06 154 LEU A O 1
ATOM 1285 N N . LYS A 1 155 ? 19.327 5.206 9.824 1.00 85.50 155 LYS A N 1
ATOM 1286 C CA . LYS A 1 155 ? 19.525 5.366 8.371 1.00 85.50 155 LYS A CA 1
ATOM 1287 C C . LYS A 1 155 ? 19.565 6.842 7.972 1.00 85.50 155 LYS A C 1
ATOM 1289 O O . LYS A 1 155 ? 18.965 7.215 6.965 1.00 85.50 155 LYS A O 1
ATOM 1294 N N . GLY A 1 156 ? 20.262 7.656 8.770 1.00 80.38 156 GLY A N 1
ATOM 1295 C CA . GLY A 1 156 ? 20.315 9.118 8.656 1.00 80.38 156 GLY A CA 1
ATOM 1296 C C . GLY A 1 156 ? 20.370 9.618 7.215 1.00 80.38 156 GLY A C 1
ATOM 1297 O O . GLY A 1 156 ? 21.162 9.099 6.437 1.00 80.38 156 GLY A O 1
ATOM 1298 N N . ASN A 1 157 ? 19.547 10.635 6.912 1.00 82.44 157 ASN A N 1
ATOM 1299 C CA . ASN A 1 157 ? 19.159 11.154 5.584 1.00 82.44 157 ASN A CA 1
ATOM 1300 C C . ASN A 1 157 ? 17.949 10.494 4.894 1.00 82.44 157 ASN A C 1
ATOM 1302 O O . ASN A 1 157 ? 17.608 10.890 3.778 1.00 82.44 157 ASN A O 1
ATOM 1306 N N . ARG A 1 158 ? 17.266 9.547 5.549 1.00 88.88 158 ARG A N 1
ATOM 1307 C CA . ARG A 1 158 ? 16.020 8.940 5.054 1.00 88.88 158 ARG A CA 1
ATOM 1308 C C . ARG A 1 158 ? 14.903 9.090 6.074 1.00 88.88 158 ARG A C 1
ATOM 1310 O O . ARG A 1 158 ? 15.129 8.858 7.255 1.00 88.88 158 ARG A O 1
ATOM 1317 N N . THR A 1 159 ? 13.705 9.405 5.599 1.00 89.62 159 THR A N 1
ATOM 1318 C CA . THR A 1 159 ? 12.482 9.475 6.406 1.00 89.62 159 THR A CA 1
ATOM 1319 C C . THR A 1 159 ? 11.468 8.444 5.909 1.00 89.62 159 THR A C 1
ATOM 1321 O O . THR A 1 159 ? 11.569 7.957 4.779 1.00 89.62 159 THR A O 1
ATOM 1324 N N . LEU A 1 160 ? 10.513 8.066 6.761 1.00 91.31 160 LEU A N 1
ATOM 1325 C CA . LEU A 1 160 ? 9.466 7.103 6.413 1.00 91.31 160 LEU A CA 1
ATOM 1326 C C . LEU A 1 160 ? 8.191 7.829 5.985 1.00 91.31 160 LEU A C 1
ATOM 1328 O O . LEU A 1 160 ? 7.693 8.704 6.691 1.00 91.31 160 LEU A O 1
ATOM 1332 N N . SER A 1 161 ? 7.637 7.417 4.847 1.00 90.81 161 SER A N 1
ATOM 1333 C CA . SER A 1 161 ? 6.276 7.761 4.443 1.00 90.81 161 SER A CA 1
ATOM 1334 C C . SER A 1 161 ? 5.386 6.551 4.703 1.00 90.81 161 SER A C 1
ATOM 1336 O O . SER A 1 161 ? 5.564 5.499 4.091 1.00 90.81 161 SER A O 1
ATOM 1338 N N . TRP A 1 162 ? 4.469 6.676 5.658 1.00 91.19 162 TRP A N 1
ATOM 1339 C CA . TRP A 1 162 ? 3.576 5.586 6.032 1.00 91.19 162 TRP A CA 1
ATOM 1340 C C . TRP A 1 162 ? 2.417 5.476 5.039 1.00 91.19 162 TRP A C 1
ATOM 1342 O O . TRP A 1 162 ? 1.840 6.486 4.637 1.00 91.19 162 TRP A O 1
ATOM 1352 N N . LYS A 1 163 ? 2.033 4.240 4.703 1.00 90.94 163 LYS A N 1
ATOM 1353 C CA . LYS A 1 163 ? 0.803 3.909 3.967 1.00 90.94 163 LYS A CA 1
ATOM 1354 C C . LYS A 1 163 ? -0.119 3.094 4.888 1.00 90.94 163 LYS A C 1
ATOM 1356 O O . LYS A 1 163 ? -0.104 1.867 4.830 1.00 90.94 163 LYS A O 1
ATOM 1361 N N . PRO A 1 164 ? -0.880 3.753 5.787 1.00 88.25 164 PRO A N 1
ATOM 1362 C CA . PRO A 1 164 ? -1.631 3.077 6.843 1.00 88.25 164 PRO A CA 1
ATOM 1363 C C . PRO A 1 164 ? -2.650 2.055 6.352 1.00 88.25 164 PRO A C 1
ATOM 1365 O O . PRO A 1 164 ? -2.831 1.036 6.996 1.00 88.25 164 P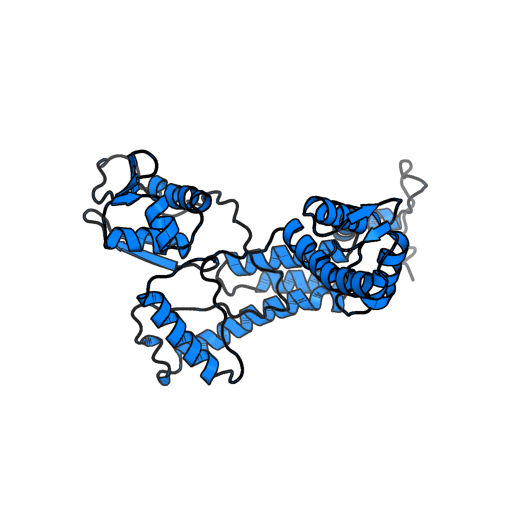RO A O 1
ATOM 1368 N N . HIS A 1 165 ? -3.308 2.301 5.222 1.00 86.88 165 HIS A N 1
ATOM 1369 C CA . HIS A 1 165 ? -4.368 1.429 4.716 1.00 86.88 165 HIS A CA 1
ATOM 1370 C C . HIS A 1 165 ? -3.868 0.026 4.310 1.00 86.88 165 HIS A C 1
ATOM 1372 O O . HIS A 1 165 ? -4.652 -0.915 4.335 1.00 86.88 165 HIS A O 1
ATOM 1378 N N . LEU A 1 166 ? -2.569 -0.141 4.013 1.00 87.69 166 LEU A N 1
ATOM 1379 C CA . LEU A 1 166 ? -1.956 -1.426 3.628 1.00 87.69 166 LEU A CA 1
ATOM 1380 C C . LEU A 1 166 ? -1.445 -2.257 4.817 1.00 87.69 166 LEU A C 1
ATOM 1382 O O . LEU A 1 166 ? -0.800 -3.285 4.622 1.00 87.69 166 LEU A O 1
ATOM 1386 N N . GLY A 1 167 ? -1.646 -1.790 6.049 1.00 87.94 167 GLY A N 1
ATOM 1387 C CA . GLY A 1 167 ? -1.172 -2.494 7.236 1.00 87.94 167 GLY A CA 1
ATOM 1388 C C . GLY A 1 167 ? -2.050 -3.681 7.638 1.00 87.94 167 GLY A C 1
ATOM 1389 O O . GLY A 1 167 ? -3.124 -3.917 7.089 1.00 87.94 167 GLY A O 1
ATOM 1390 N N . SER A 1 168 ? -1.611 -4.378 8.683 1.00 89.31 168 SER A N 1
ATOM 1391 C CA . SER A 1 168 ? -2.393 -5.383 9.402 1.00 89.31 168 SER A CA 1
ATOM 1392 C C . SER A 1 168 ? -2.222 -5.166 10.902 1.00 89.31 168 SER A C 1
ATOM 1394 O O . SER A 1 168 ? -1.120 -4.858 11.364 1.00 89.31 168 SER A O 1
ATOM 1396 N N . VAL A 1 169 ? -3.318 -5.261 11.653 1.00 90.75 169 VAL A N 1
ATOM 1397 C CA . VAL A 1 169 ? -3.362 -5.000 13.094 1.00 90.75 169 VAL A CA 1
ATOM 1398 C C . VAL A 1 169 ? -4.033 -6.170 13.790 1.00 90.75 169 VAL A C 1
ATOM 1400 O O . VAL A 1 169 ? -5.141 -6.565 13.437 1.00 90.75 169 VAL A O 1
ATOM 1403 N N . ASN A 1 170 ? -3.373 -6.683 14.823 1.00 91.38 170 ASN A N 1
ATOM 1404 C CA . ASN A 1 170 ? -3.981 -7.621 15.755 1.00 91.38 170 ASN A CA 1
ATOM 1405 C C . ASN A 1 170 ? -4.636 -6.822 16.878 1.00 91.38 170 ASN A C 1
ATOM 1407 O O . ASN A 1 170 ? -3.953 -6.051 17.555 1.00 91.38 170 ASN A O 1
ATOM 1411 N N . ILE A 1 171 ? -5.942 -6.993 17.056 1.00 91.62 171 ILE A N 1
ATOM 1412 C CA . ILE A 1 171 ? -6.710 -6.310 18.092 1.00 91.62 171 ILE A CA 1
ATOM 1413 C C . ILE A 1 171 ? -7.408 -7.318 18.998 1.00 91.62 171 ILE A C 1
ATOM 1415 O O . ILE A 1 171 ? -7.993 -8.299 18.537 1.00 91.62 171 ILE A O 1
ATOM 1419 N N . ASP A 1 172 ? -7.361 -7.025 20.293 1.00 91.88 172 ASP A N 1
ATOM 1420 C CA . ASP A 1 172 ? -8.127 -7.708 21.325 1.00 91.88 172 ASP A CA 1
ATOM 1421 C C . ASP A 1 172 ? -9.297 -6.817 21.727 1.00 91.88 172 ASP A C 1
ATOM 1423 O O . ASP A 1 172 ? -9.113 -5.738 22.292 1.00 91.88 172 ASP A O 1
ATOM 1427 N N . ILE A 1 173 ? -10.509 -7.262 21.415 1.00 89.81 173 ILE A N 1
ATOM 1428 C CA . ILE A 1 173 ? -11.742 -6.546 21.725 1.00 89.81 173 ILE A CA 1
ATOM 1429 C C . ILE A 1 173 ? -12.396 -7.230 22.919 1.00 89.81 173 ILE A C 1
ATOM 1431 O O . ILE A 1 173 ? -12.799 -8.394 22.850 1.00 89.81 173 ILE A O 1
ATOM 1435 N N . GLU A 1 174 ? -12.520 -6.492 24.017 1.00 90.44 174 GLU A N 1
ATOM 1436 C CA . GLU A 1 174 ? -13.243 -6.917 25.211 1.00 90.44 174 GLU A CA 1
ATOM 1437 C C . GLU A 1 174 ? -14.629 -6.268 25.229 1.00 90.44 174 GLU A C 1
ATOM 1439 O O . GLU A 1 174 ? -14.771 -5.065 25.440 1.00 90.44 174 GLU A O 1
ATOM 1444 N N . LEU A 1 175 ? -15.651 -7.086 24.977 1.00 86.56 175 LEU A N 1
ATOM 1445 C CA . LEU A 1 175 ? -17.060 -6.740 25.142 1.00 86.56 175 LEU A CA 1
ATOM 1446 C C . LEU A 1 175 ? -17.544 -7.239 26.512 1.00 86.56 175 LEU A C 1
ATOM 1448 O O . LEU A 1 175 ? -16.845 -7.978 27.207 1.00 86.56 175 LEU A O 1
ATOM 1452 N N . LYS A 1 176 ? -18.768 -6.869 26.903 1.00 84.50 176 LYS A N 1
ATOM 1453 C CA . LYS A 1 176 ? -19.347 -7.288 28.192 1.00 84.50 176 LYS A CA 1
ATOM 1454 C C . LYS A 1 176 ? -19.499 -8.803 28.321 1.00 84.50 176 LYS A C 1
ATOM 1456 O O . LYS A 1 176 ? -19.384 -9.334 29.423 1.00 84.50 176 LYS A O 1
ATOM 1461 N N . ASP A 1 177 ? -19.777 -9.490 27.217 1.00 83.44 177 ASP A N 1
ATOM 1462 C CA . ASP A 1 177 ? -20.081 -10.921 27.187 1.00 83.44 177 ASP A CA 1
ATOM 1463 C C . ASP A 1 177 ? -18.922 -11.799 26.684 1.00 83.44 177 ASP A C 1
ATOM 1465 O O . ASP A 1 177 ? -18.884 -12.993 26.998 1.00 83.44 177 ASP A O 1
ATOM 1469 N N . ARG A 1 178 ? -17.972 -11.241 25.918 1.00 84.44 178 ARG A N 1
ATOM 1470 C CA . ARG A 1 178 ? -16.897 -12.001 25.260 1.00 84.44 178 ARG A CA 1
ATOM 1471 C C . ARG A 1 178 ? -15.624 -11.190 25.024 1.00 84.44 178 ARG A C 1
ATOM 1473 O O . ARG A 1 178 ? -15.659 -9.976 24.857 1.00 84.44 178 ARG A O 1
ATOM 1480 N N . LYS A 1 179 ? -14.503 -11.907 24.918 1.00 88.88 179 LYS A N 1
ATOM 1481 C CA . LYS A 1 179 ? -13.233 -11.390 24.392 1.00 88.88 179 LYS A CA 1
ATOM 1482 C C . LYS A 1 179 ? -12.980 -11.998 23.021 1.00 88.88 179 LYS A C 1
ATOM 1484 O O . LYS A 1 179 ? -13.103 -13.212 22.865 1.00 88.88 179 LYS A O 1
ATOM 1489 N N . ILE A 1 180 ? -12.659 -11.162 22.045 1.00 87.38 180 ILE A N 1
ATOM 1490 C CA . ILE A 1 180 ? -12.414 -11.561 20.661 1.00 87.38 180 ILE A CA 1
ATOM 1491 C C . ILE A 1 180 ? -11.031 -11.058 20.251 1.00 87.38 180 ILE A C 1
ATOM 1493 O O . ILE A 1 180 ? -10.760 -9.867 20.360 1.00 87.38 180 ILE A O 1
ATOM 1497 N N . ASN A 1 181 ? -10.185 -11.959 19.755 1.00 90.12 181 ASN A N 1
ATOM 1498 C CA . ASN A 1 181 ? -8.918 -11.619 19.110 1.00 90.12 181 ASN A CA 1
ATOM 1499 C C . ASN A 1 181 ? -9.108 -11.716 17.593 1.00 90.12 181 ASN A C 1
ATOM 1501 O O . ASN A 1 181 ? -9.566 -12.750 17.101 1.00 90.12 181 ASN A O 1
ATOM 1505 N N . LEU A 1 182 ? -8.799 -10.643 16.865 1.00 88.94 182 LEU A N 1
ATOM 1506 C CA . LEU A 1 182 ? -8.907 -10.597 15.406 1.00 88.94 182 LEU A CA 1
ATOM 1507 C C . LEU A 1 182 ? -7.693 -9.905 14.792 1.00 88.94 182 LEU A C 1
ATOM 1509 O O . LEU A 1 182 ? -7.186 -8.914 15.319 1.00 88.94 182 LEU A O 1
ATOM 1513 N N . THR A 1 183 ? -7.293 -10.390 13.622 1.00 89.94 183 THR A N 1
ATOM 1514 C CA . THR A 1 183 ? -6.352 -9.712 12.730 1.00 89.94 183 THR A CA 1
ATOM 1515 C C . THR A 1 183 ? -7.152 -8.987 11.658 1.00 89.94 183 THR A C 1
ATOM 1517 O O . THR A 1 183 ? -7.853 -9.625 10.875 1.00 89.94 183 THR A O 1
ATOM 1520 N N . VAL A 1 184 ? -7.085 -7.658 11.631 1.00 90.69 184 VAL A N 1
ATOM 1521 C CA . VAL A 1 184 ? -7.875 -6.821 10.717 1.00 90.69 184 VAL A CA 1
ATOM 1522 C C . VAL A 1 184 ? -7.031 -5.708 10.099 1.00 90.69 184 VAL A C 1
ATOM 1524 O O . VAL A 1 184 ? -5.957 -5.364 10.593 1.00 90.69 184 VAL A O 1
ATOM 1527 N N . SER A 1 185 ? -7.531 -5.100 9.022 1.00 90.62 185 SER A N 1
ATOM 1528 C CA . SER A 1 185 ? -6.902 -3.911 8.442 1.00 90.62 185 SER A CA 1
ATOM 1529 C C . SER A 1 185 ? -6.956 -2.709 9.409 1.00 90.62 185 SER A C 1
ATOM 1531 O O . SER A 1 185 ? -7.898 -2.583 10.201 1.00 90.62 185 SER A O 1
ATOM 1533 N N . PRO A 1 186 ? -5.998 -1.768 9.330 1.00 91.50 186 PRO A N 1
ATOM 1534 C CA . PRO A 1 186 ? -6.009 -0.524 10.099 1.00 91.50 186 PRO A CA 1
ATOM 1535 C C . PRO A 1 186 ? -7.296 0.288 9.945 1.00 91.50 186 PRO A C 1
ATOM 1537 O O . PRO A 1 186 ? -7.739 0.919 10.906 1.00 91.50 186 PRO A O 1
ATOM 1540 N N . THR A 1 187 ? -7.937 0.237 8.775 1.00 91.62 187 THR A N 1
ATOM 1541 C CA . THR A 1 187 ? -9.244 0.867 8.548 1.00 91.62 187 THR A CA 1
ATOM 1542 C C . THR A 1 187 ? -10.314 0.227 9.431 1.00 91.62 187 THR A C 1
ATOM 1544 O O . THR A 1 187 ? -11.005 0.939 10.155 1.00 91.62 187 THR A O 1
ATOM 1547 N N . HIS A 1 188 ? -10.409 -1.108 9.456 1.00 91.94 188 HIS A N 1
ATOM 1548 C CA . HIS A 1 188 ? -11.340 -1.824 10.335 1.00 91.94 188 HIS A CA 1
ATOM 1549 C C . HIS A 1 188 ? -11.065 -1.537 11.819 1.00 91.94 188 HIS A C 1
ATOM 1551 O O . HIS A 1 188 ? -12.004 -1.245 12.564 1.00 91.94 188 HIS A O 1
ATOM 1557 N N . ALA A 1 189 ? -9.794 -1.560 12.234 1.00 92.31 189 ALA A N 1
ATOM 1558 C CA . ALA A 1 189 ? -9.386 -1.263 13.609 1.00 92.31 189 ALA A CA 1
ATOM 1559 C C . ALA A 1 189 ? -9.733 0.179 14.027 1.00 92.31 189 ALA A C 1
ATOM 1561 O O . ALA A 1 189 ? -10.195 0.415 15.141 1.00 92.31 189 ALA A O 1
ATOM 1562 N N . THR A 1 190 ? -9.566 1.147 13.124 1.00 92.50 190 THR A N 1
ATOM 1563 C CA . THR A 1 190 ? -9.889 2.555 13.400 1.00 92.50 190 THR A CA 1
ATOM 1564 C C . THR A 1 190 ? -11.397 2.764 13.541 1.00 92.50 190 THR A C 1
ATOM 1566 O O . THR A 1 190 ? -11.824 3.486 14.440 1.00 92.50 190 THR A O 1
ATOM 1569 N N . ILE A 1 191 ? -12.217 2.083 12.727 1.00 92.56 191 ILE A N 1
ATOM 1570 C CA . ILE A 1 191 ? -13.684 2.125 12.862 1.00 92.56 191 ILE A CA 1
ATOM 1571 C C . ILE A 1 191 ? -14.082 1.704 14.277 1.00 92.56 191 ILE A C 1
ATOM 1573 O O . ILE A 1 191 ? -14.733 2.474 14.980 1.00 92.56 191 ILE A O 1
ATOM 1577 N N . ILE A 1 192 ? -13.667 0.511 14.717 1.00 91.69 192 ILE A N 1
ATOM 1578 C CA . ILE A 1 192 ? -14.086 -0.012 16.024 1.00 91.69 192 ILE A CA 1
ATOM 1579 C C . ILE A 1 192 ? -13.516 0.814 17.188 1.00 91.69 192 ILE A C 1
ATOM 1581 O O . ILE A 1 192 ? -14.194 0.996 18.197 1.00 91.69 192 ILE A O 1
ATOM 1585 N N . TRP A 1 193 ? -12.332 1.410 17.020 1.00 91.75 193 TRP A N 1
ATOM 1586 C CA . TRP A 1 193 ? -11.766 2.353 17.986 1.00 91.75 193 TRP A CA 1
ATOM 1587 C C . TRP A 1 193 ? -12.670 3.573 18.216 1.00 91.75 193 TRP A C 1
ATOM 1589 O O . TRP A 1 193 ? -12.885 3.983 19.356 1.00 91.75 193 TRP A O 1
ATOM 1599 N N . HIS A 1 194 ? -13.274 4.138 17.166 1.00 91.50 194 HIS A N 1
ATOM 1600 C CA . HIS A 1 194 ? -14.217 5.250 17.337 1.00 91.50 194 HIS A CA 1
ATOM 1601 C C . HIS A 1 194 ? -15.483 4.832 18.103 1.00 91.50 194 HIS A C 1
ATOM 1603 O O . HIS A 1 194 ? -15.996 5.616 18.911 1.00 91.50 194 HIS A O 1
ATOM 1609 N N . PHE A 1 195 ? -15.939 3.586 17.944 1.00 91.12 195 PHE A N 1
ATOM 1610 C CA . PHE A 1 195 ? -17.069 3.047 18.712 1.00 91.12 195 PHE A CA 1
ATOM 1611 C C . PHE A 1 195 ? -16.789 2.916 20.215 1.00 91.12 195 PHE A C 1
ATOM 1613 O O . PHE A 1 195 ? -17.735 2.887 20.998 1.00 91.12 195 PHE A O 1
ATOM 1620 N N . GLN A 1 196 ? -15.522 2.932 20.642 1.00 89.25 196 GLN A N 1
ATOM 1621 C CA . GLN A 1 196 ? -15.164 2.981 22.063 1.00 89.25 196 GLN A CA 1
ATOM 1622 C C . GLN A 1 196 ? -15.509 4.329 22.717 1.00 89.25 196 GLN A C 1
ATOM 1624 O O . GLN A 1 196 ? -15.778 4.390 23.914 1.00 89.25 196 GLN A O 1
ATOM 1629 N N . THR A 1 197 ? -15.491 5.423 21.951 1.00 88.75 197 THR A N 1
ATOM 1630 C CA . THR A 1 197 ? -15.772 6.770 22.484 1.00 88.75 197 THR A CA 1
ATOM 1631 C C . THR A 1 197 ? -17.253 7.135 22.422 1.00 88.75 197 THR A C 1
ATOM 1633 O O . THR A 1 197 ? -17.756 7.833 23.301 1.00 88.75 197 THR A O 1
ATOM 1636 N N . LYS A 1 198 ? -17.964 6.656 21.396 1.00 89.88 198 LYS A N 1
ATOM 1637 C CA . LYS A 1 198 ? -19.397 6.889 21.183 1.00 89.88 198 LYS A CA 1
ATOM 1638 C C . LYS A 1 198 ? -20.024 5.621 20.603 1.00 89.88 198 LYS A C 1
ATOM 1640 O O . LYS A 1 198 ? -19.564 5.110 19.591 1.00 89.88 198 LYS A O 1
ATOM 1645 N N . ASN A 1 199 ? -21.112 5.152 21.211 1.00 89.38 199 ASN A N 1
ATOM 1646 C CA . ASN A 1 199 ? -21.722 3.861 20.858 1.00 89.38 199 ASN A CA 1
ATOM 1647 C C . ASN A 1 199 ? -22.508 3.877 19.536 1.00 89.38 199 ASN A C 1
ATOM 1649 O O . ASN A 1 199 ? -22.799 2.812 18.996 1.00 89.38 199 ASN A O 1
ATOM 1653 N N . GLN A 1 200 ? -22.886 5.057 19.037 1.00 91.94 200 GLN A N 1
ATOM 1654 C CA . GLN A 1 200 ? -23.654 5.223 17.804 1.00 91.94 200 GLN A CA 1
ATOM 1655 C C . GLN A 1 200 ? -22.975 6.234 16.886 1.00 91.94 200 GLN A C 1
ATOM 1657 O O . GLN A 1 200 ? -22.704 7.359 17.303 1.00 91.94 200 GLN A O 1
ATOM 1662 N N . TRP A 1 201 ? -22.773 5.859 15.630 1.00 93.56 201 TRP A N 1
ATOM 1663 C CA . TRP A 1 201 ? -22.156 6.709 14.617 1.00 93.56 201 TRP A CA 1
ATOM 1664 C C . TRP A 1 201 ? -22.938 6.655 13.311 1.00 93.56 201 TRP A C 1
ATOM 1666 O O . TRP A 1 201 ? -23.539 5.626 12.989 1.00 93.56 201 TRP A O 1
ATOM 1676 N N . THR A 1 202 ? -22.921 7.751 12.552 1.00 93.62 202 THR A N 1
ATOM 1677 C CA . THR A 1 202 ? -23.354 7.732 11.149 1.00 93.62 202 THR A CA 1
ATOM 1678 C C . THR A 1 202 ? -22.167 7.536 10.206 1.00 93.62 202 THR A C 1
ATOM 1680 O O . THR A 1 202 ? -21.022 7.835 10.560 1.00 93.62 202 THR A O 1
ATOM 1683 N N . VAL A 1 203 ? -22.424 7.032 8.996 1.00 92.81 203 VAL A N 1
ATOM 1684 C CA . VAL A 1 203 ? -21.385 6.857 7.964 1.00 92.81 203 VAL A CA 1
ATOM 1685 C C . VAL A 1 203 ? -20.762 8.195 7.595 1.00 92.81 203 VAL A C 1
ATOM 1687 O O . VAL A 1 203 ? -19.550 8.272 7.424 1.00 92.81 203 VAL A O 1
ATOM 1690 N N . GLU A 1 204 ? -21.558 9.256 7.492 1.00 92.38 204 GLU A N 1
ATOM 1691 C CA . GLU A 1 204 ? -21.076 10.590 7.140 1.00 92.38 204 GLU A CA 1
ATOM 1692 C C . GLU A 1 204 ? -20.161 11.164 8.229 1.00 92.38 204 GLU A C 1
ATOM 1694 O O . GLU A 1 204 ? -19.110 11.717 7.905 1.00 92.38 204 GLU A O 1
ATOM 1699 N N . GLU A 1 205 ? -20.513 10.988 9.509 1.00 92.25 205 GLU A N 1
ATOM 1700 C CA . GLU A 1 205 ? -19.676 11.413 10.640 1.00 92.25 205 GLU A CA 1
ATOM 1701 C C . GLU A 1 205 ? -18.327 10.680 10.634 1.00 92.25 205 GLU A C 1
ATOM 1703 O O . GLU A 1 205 ? -17.270 11.308 10.716 1.00 92.25 205 GLU A O 1
ATOM 1708 N N . LEU A 1 206 ? -18.349 9.351 10.484 1.00 91.75 206 LEU A N 1
ATOM 1709 C CA . LEU A 1 206 ? -17.130 8.540 10.424 1.00 91.75 206 LEU A CA 1
ATOM 1710 C C . LEU A 1 206 ? -16.296 8.838 9.172 1.00 91.75 206 LEU A C 1
ATOM 1712 O O . LEU A 1 206 ? -15.071 8.872 9.247 1.00 91.75 206 LEU A O 1
ATOM 1716 N N . SER A 1 207 ? -16.940 9.097 8.032 1.00 92.88 207 SER A N 1
ATOM 1717 C CA . SER A 1 207 ? -16.270 9.461 6.780 1.00 92.88 207 SER A CA 1
ATOM 1718 C C . SER A 1 207 ? -15.492 10.770 6.924 1.00 92.88 207 SER A C 1
ATOM 1720 O O . SER A 1 207 ? -14.340 10.848 6.496 1.00 92.88 207 SER A O 1
ATOM 1722 N N . GLN A 1 208 ? -16.083 11.774 7.580 1.00 92.50 208 GLN A N 1
ATOM 1723 C CA . GLN A 1 208 ? -15.416 13.048 7.857 1.00 92.50 208 GLN A CA 1
ATOM 1724 C C . GLN A 1 208 ? -14.257 12.896 8.844 1.00 92.50 208 GLN A C 1
ATOM 1726 O O . GLN A 1 208 ? -13.213 13.508 8.638 1.00 92.50 208 GLN A O 1
ATOM 1731 N N . LEU A 1 209 ? -14.420 12.076 9.886 1.00 90.56 209 LEU A N 1
ATOM 1732 C CA . LEU A 1 209 ? -13.385 11.858 10.901 1.00 90.56 209 LEU A CA 1
ATOM 1733 C C . LEU A 1 209 ? -12.191 11.059 10.374 1.00 90.56 209 LEU A C 1
ATOM 1735 O O . LEU A 1 209 ? -11.049 11.417 10.639 1.00 90.56 209 LEU A O 1
ATOM 1739 N N . MET A 1 210 ? -12.451 9.979 9.636 1.00 90.44 210 MET A N 1
ATOM 1740 C CA . MET A 1 210 ? -11.406 9.082 9.136 1.00 90.44 210 MET A CA 1
ATOM 1741 C C . MET A 1 210 ? -10.805 9.548 7.804 1.00 90.44 210 MET A C 1
ATOM 1743 O O . MET A 1 210 ? -9.800 8.987 7.367 1.00 90.44 210 MET A O 1
ATOM 1747 N N . HIS A 1 211 ? -11.418 10.541 7.146 1.00 90.06 211 HIS A N 1
ATOM 1748 C CA . HIS A 1 211 ? -11.123 10.953 5.769 1.00 90.06 211 HIS A CA 1
ATOM 1749 C C . HIS A 1 211 ? -11.225 9.805 4.747 1.00 90.06 211 HIS A C 1
ATOM 1751 O O . HIS A 1 211 ? -10.519 9.791 3.741 1.00 90.06 211 HIS A O 1
ATOM 1757 N N . VAL A 1 212 ? -12.133 8.854 4.985 1.00 89.38 212 VAL A N 1
ATOM 1758 C CA . VAL A 1 212 ? -12.392 7.709 4.097 1.00 89.38 212 VAL A CA 1
ATOM 1759 C C . VAL A 1 212 ? -13.721 7.928 3.367 1.00 89.38 212 VAL A C 1
ATOM 1761 O O . VAL A 1 212 ? -14.701 8.306 4.016 1.00 89.38 212 VAL A O 1
ATOM 1764 N N . PRO A 1 213 ? -13.823 7.679 2.047 1.00 90.81 213 PRO A N 1
ATOM 1765 C CA . PRO A 1 213 ? -15.081 7.816 1.316 1.00 90.81 213 PRO A CA 1
ATOM 1766 C C . PRO A 1 213 ? -16.202 6.940 1.891 1.00 90.81 213 PRO A C 1
ATOM 1768 O O . PRO A 1 213 ? -15.997 5.759 2.181 1.00 90.81 213 PRO A O 1
ATOM 1771 N N . ALA A 1 214 ? -17.417 7.490 1.979 1.00 90.50 214 ALA A N 1
ATOM 1772 C CA . ALA A 1 214 ? -18.583 6.795 2.532 1.00 90.50 214 ALA A CA 1
ATOM 1773 C C . ALA A 1 214 ? -18.878 5.443 1.848 1.00 90.50 214 ALA A C 1
ATOM 1775 O O . ALA A 1 214 ? -19.326 4.504 2.500 1.00 90.50 214 ALA A O 1
ATOM 1776 N N . THR A 1 215 ? -18.597 5.310 0.548 1.00 89.44 215 THR A N 1
ATOM 1777 C CA . THR A 1 215 ? -18.777 4.058 -0.208 1.00 89.44 215 THR A CA 1
ATOM 1778 C C . THR A 1 215 ? -17.839 2.947 0.266 1.00 89.44 215 THR A C 1
ATOM 1780 O O . THR A 1 215 ? -18.269 1.809 0.448 1.00 89.44 215 THR A O 1
ATOM 1783 N N . VAL A 1 216 ? -16.565 3.269 0.503 1.00 87.25 216 VAL A N 1
ATOM 1784 C CA . VAL A 1 216 ? -15.567 2.335 1.044 1.00 87.25 216 VAL A CA 1
ATOM 1785 C C . VAL A 1 216 ? -15.921 1.988 2.483 1.00 87.25 216 VAL A C 1
ATOM 1787 O O . VAL A 1 216 ? -15.934 0.817 2.854 1.00 87.25 216 VAL A O 1
ATOM 1790 N N . LEU A 1 217 ? -16.299 2.995 3.269 1.00 90.12 217 LEU A N 1
ATOM 1791 C CA . LEU A 1 217 ? -16.640 2.821 4.671 1.00 90.12 217 LEU A CA 1
ATOM 1792 C C . LEU A 1 217 ? -17.847 1.891 4.876 1.00 90.12 217 LEU A C 1
ATOM 1794 O O . LEU A 1 217 ? -17.785 1.019 5.736 1.00 90.12 217 LEU A O 1
ATOM 1798 N N . ARG A 1 218 ? -18.901 1.992 4.051 1.00 89.62 218 ARG A N 1
ATOM 1799 C CA . ARG A 1 218 ? -20.049 1.060 4.087 1.00 89.62 218 ARG A CA 1
ATOM 1800 C C . ARG A 1 218 ? -19.617 -0.393 3.885 1.00 89.62 218 ARG A C 1
ATOM 1802 O O . ARG A 1 218 ? -20.042 -1.261 4.641 1.00 89.62 218 ARG A O 1
ATOM 1809 N N . ARG A 1 219 ? -18.738 -0.649 2.907 1.00 88.88 219 ARG A N 1
ATOM 1810 C CA . ARG A 1 219 ? -18.191 -1.995 2.650 1.00 88.88 219 ARG A CA 1
ATOM 1811 C C . ARG A 1 219 ? -17.392 -2.508 3.852 1.00 88.88 219 ARG A C 1
ATOM 1813 O O . ARG A 1 219 ? -17.601 -3.634 4.280 1.00 88.88 219 ARG A O 1
ATOM 1820 N N . LYS A 1 220 ? -16.541 -1.665 4.446 1.00 89.25 220 LYS A N 1
ATOM 1821 C CA . LYS A 1 220 ? -15.709 -2.027 5.609 1.00 89.25 220 LYS A CA 1
ATOM 1822 C C . LYS A 1 220 ? -16.523 -2.173 6.910 1.00 89.25 220 LYS A C 1
ATOM 1824 O O . LYS A 1 220 ? -16.161 -2.957 7.778 1.00 89.25 220 LYS A O 1
ATOM 1829 N N . ILE A 1 221 ? -17.652 -1.474 7.059 1.00 90.50 221 ILE A N 1
ATOM 1830 C CA . ILE A 1 221 ? -18.586 -1.672 8.185 1.00 90.50 221 ILE A CA 1
ATOM 1831 C C . ILE A 1 221 ? -19.339 -3.003 8.057 1.00 90.50 221 ILE A C 1
ATOM 1833 O O . ILE A 1 221 ? -19.610 -3.633 9.080 1.00 90.50 221 ILE A O 1
ATOM 1837 N N . ALA A 1 222 ? -19.628 -3.467 6.836 1.00 89.62 222 ALA A N 1
ATOM 1838 C CA . ALA A 1 222 ? -20.316 -4.740 6.611 1.00 89.62 222 ALA A CA 1
ATOM 1839 C C . ALA A 1 222 ? -19.573 -5.937 7.235 1.00 89.62 222 ALA A C 1
ATOM 1841 O O . ALA A 1 222 ? -20.216 -6.834 7.776 1.00 89.62 222 ALA A O 1
ATOM 1842 N N . PHE A 1 223 ? -18.236 -5.903 7.269 1.00 89.81 223 PHE A N 1
ATOM 1843 C CA . PHE A 1 223 ? -17.419 -6.867 8.017 1.00 89.81 223 PHE A CA 1
ATOM 1844 C C . PHE A 1 223 ? -17.788 -6.893 9.510 1.00 89.81 223 PHE A C 1
ATOM 1846 O O . PHE A 1 223 ? -18.072 -7.934 10.096 1.00 89.81 223 PHE A O 1
ATOM 1853 N N . TRP A 1 224 ? -17.877 -5.730 10.155 1.00 90.00 224 TRP A N 1
ATOM 1854 C CA . TRP A 1 224 ? -18.246 -5.663 11.571 1.00 90.00 224 TRP A CA 1
ATOM 1855 C C . TRP A 1 224 ? -19.707 -6.037 11.847 1.00 90.00 224 TRP A C 1
ATOM 1857 O O . TRP A 1 224 ? -20.033 -6.491 12.951 1.00 90.00 224 TRP A O 1
ATOM 1867 N N . GLN A 1 225 ? -20.580 -5.888 10.851 1.00 88.75 225 GLN A N 1
ATOM 1868 C CA . GLN A 1 225 ? -21.937 -6.426 10.898 1.00 88.75 225 GLN A CA 1
ATOM 1869 C C . GLN A 1 225 ? -21.948 -7.955 10.781 1.00 88.75 225 GLN A C 1
ATOM 1871 O O . GLN A 1 225 ? -22.685 -8.598 11.529 1.00 88.75 225 GLN A O 1
ATOM 1876 N N . SER A 1 226 ? -21.117 -8.549 9.911 1.00 87.31 226 SER A N 1
ATOM 1877 C CA . SER A 1 226 ? -21.009 -10.011 9.759 1.00 87.31 226 SER A CA 1
ATOM 1878 C C . SER A 1 226 ? -20.502 -10.676 11.044 1.00 87.31 226 SER A C 1
ATOM 1880 O O . SER A 1 226 ? -21.021 -11.715 11.452 1.00 87.31 226 SER A O 1
ATOM 1882 N N . GLN A 1 227 ? -19.595 -10.009 11.768 1.00 84.94 227 GLN A N 1
ATOM 1883 C CA . GLN A 1 227 ? -19.123 -10.419 13.101 1.00 84.94 227 GLN A CA 1
ATOM 1884 C C . GLN A 1 227 ? -20.150 -10.183 14.234 1.00 84.94 227 GLN A C 1
ATOM 1886 O O . GLN A 1 227 ? -19.932 -10.568 15.392 1.00 84.94 227 GLN A O 1
ATOM 1891 N N . GLY A 1 228 ? -21.277 -9.533 13.926 1.00 84.62 228 GLY A N 1
ATOM 1892 C CA . GLY A 1 228 ? -22.354 -9.237 14.870 1.00 84.62 228 GLY A CA 1
ATOM 1893 C C . GLY A 1 228 ? -22.002 -8.184 15.923 1.00 84.62 228 GLY A C 1
ATOM 1894 O O . GLY A 1 228 ? -22.630 -8.165 16.978 1.00 84.62 228 GLY A O 1
ATOM 1895 N N . MET A 1 229 ? -20.993 -7.341 15.676 1.00 85.69 229 MET A N 1
ATOM 1896 C CA . MET A 1 229 ? -20.591 -6.279 16.610 1.00 85.69 229 MET A CA 1
ATOM 1897 C C . MET A 1 229 ? -21.272 -4.943 16.323 1.00 85.69 229 MET A C 1
ATOM 1899 O O . MET A 1 229 ? -21.520 -4.176 17.251 1.00 85.69 229 MET A O 1
ATOM 1903 N N . LEU A 1 230 ? -21.605 -4.665 15.061 1.00 90.19 230 LEU A N 1
ATOM 1904 C CA . LEU A 1 230 ? -22.345 -3.467 14.668 1.00 90.19 230 LEU A CA 1
ATOM 1905 C C . LEU A 1 230 ? -23.717 -3.844 14.112 1.00 90.19 230 LEU A C 1
ATOM 1907 O O . LEU A 1 230 ? -23.848 -4.777 13.321 1.00 90.19 230 LEU A O 1
ATOM 1911 N N . ARG A 1 231 ? -24.749 -3.091 14.497 1.00 90.19 231 ARG A N 1
ATOM 1912 C CA . ARG A 1 231 ? -26.111 -3.233 13.968 1.00 90.19 231 ARG A CA 1
ATOM 1913 C C . ARG A 1 231 ? -26.595 -1.909 13.402 1.00 90.19 231 ARG A C 1
ATOM 1915 O O . ARG A 1 231 ? -26.433 -0.870 14.034 1.00 90.19 231 ARG A O 1
ATOM 1922 N N . GLU A 1 232 ? -27.227 -1.964 12.238 1.00 91.44 232 GLU A N 1
ATOM 1923 C CA . GLU A 1 232 ? -27.873 -0.800 11.634 1.00 91.44 232 GLU A CA 1
ATOM 1924 C C . GLU A 1 232 ? -29.189 -0.486 12.361 1.00 91.44 232 GLU A C 1
ATOM 1926 O O . GLU A 1 232 ? -30.030 -1.369 12.546 1.00 91.44 232 GLU A O 1
ATOM 1931 N N . VAL A 1 233 ? -29.344 0.755 12.826 1.00 88.25 233 VAL A N 1
ATOM 1932 C CA . VAL A 1 233 ? -30.559 1.233 13.519 1.00 88.25 233 VAL A CA 1
ATOM 1933 C C . VAL A 1 233 ? -31.434 2.047 12.570 1.00 88.25 233 VAL A C 1
ATOM 1935 O O . VAL A 1 233 ? -32.654 1.903 12.561 1.00 88.25 233 VAL A O 1
ATOM 1938 N N . SER A 1 234 ? -30.804 2.890 11.759 1.00 87.38 234 SER A N 1
ATOM 1939 C CA . SER A 1 234 ? -31.418 3.649 10.671 1.00 87.38 234 SER A CA 1
ATOM 1940 C C . SER A 1 234 ? -30.457 3.660 9.491 1.00 87.38 234 SER A C 1
ATOM 1942 O O . SER A 1 234 ? -29.286 3.338 9.679 1.00 87.38 234 SER A O 1
ATOM 1944 N N . THR A 1 235 ? -30.928 4.076 8.313 1.00 86.25 235 THR A N 1
ATOM 1945 C CA . THR A 1 235 ? -30.080 4.230 7.124 1.00 86.25 235 THR A CA 1
ATOM 1946 C C . THR A 1 235 ? -28.789 4.953 7.492 1.00 86.25 235 THR A C 1
ATOM 1948 O O . THR A 1 235 ? -28.840 6.069 8.013 1.00 86.25 235 THR A O 1
ATOM 1951 N N . ASP A 1 236 ? -27.656 4.287 7.272 1.00 87.88 236 ASP A N 1
ATOM 1952 C CA . ASP A 1 236 ? -26.313 4.815 7.535 1.00 87.88 236 ASP A CA 1
ATOM 1953 C C . ASP A 1 236 ? -26.006 5.173 8.993 1.00 87.88 236 ASP A C 1
ATOM 1955 O O . ASP A 1 236 ? -25.058 5.908 9.261 1.00 87.88 236 ASP A O 1
ATOM 1959 N N . SER A 1 237 ? -26.755 4.627 9.954 1.00 91.44 237 SER A N 1
ATOM 1960 C CA . SER A 1 237 ? -26.463 4.749 11.382 1.00 91.44 237 SER A CA 1
ATOM 1961 C C . SER A 1 237 ? -26.272 3.386 12.030 1.00 91.44 237 SER A C 1
ATOM 1963 O O . SER A 1 237 ? -27.175 2.544 12.046 1.00 91.44 237 SER A O 1
ATOM 1965 N N . PHE A 1 238 ? -25.101 3.204 12.634 1.00 92.00 238 PHE A N 1
ATOM 1966 C CA . PHE A 1 238 ? -24.689 1.956 13.257 1.00 92.00 238 PHE A CA 1
ATOM 1967 C C . PHE A 1 238 ? -24.518 2.124 14.761 1.00 92.00 238 PHE A C 1
ATOM 1969 O O . PHE A 1 238 ? -23.996 3.132 15.237 1.00 92.00 238 PHE A O 1
ATOM 1976 N N . LEU A 1 239 ? -24.955 1.108 15.499 1.00 91.44 239 LEU A N 1
ATOM 1977 C CA . LEU A 1 239 ? -24.856 1.005 16.949 1.00 91.44 239 LEU A CA 1
ATOM 1978 C C . LEU A 1 239 ? -23.985 -0.198 17.323 1.00 91.44 239 LEU A C 1
ATOM 1980 O O . LEU A 1 239 ? -24.161 -1.285 16.764 1.00 91.44 239 LEU A O 1
ATOM 1984 N N . LEU A 1 240 ? -23.102 -0.008 18.303 1.00 90.62 240 LEU A N 1
ATOM 1985 C CA . LEU A 1 240 ? -22.329 -1.080 18.924 1.00 90.62 240 LEU A CA 1
ATOM 1986 C C . LEU A 1 240 ? -23.242 -2.026 19.719 1.00 90.62 240 LEU A C 1
ATOM 1988 O O . LEU A 1 240 ? -24.033 -1.593 20.560 1.00 90.62 240 LEU A O 1
ATOM 1992 N N . VAL A 1 241 ? -23.120 -3.326 19.462 1.00 87.56 241 VAL A N 1
ATOM 1993 C CA . VAL A 1 241 ? -23.835 -4.389 20.175 1.00 87.56 241 VAL A CA 1
ATOM 1994 C C . VAL A 1 241 ? -22.872 -5.060 21.151 1.00 87.56 241 VAL A C 1
ATOM 1996 O O . VAL A 1 241 ? -22.008 -5.835 20.752 1.00 87.56 241 VAL A O 1
ATOM 1999 N N . GLU A 1 242 ? -23.022 -4.754 22.441 1.00 80.50 242 GLU A N 1
ATOM 2000 C CA . GLU A 1 242 ? -22.163 -5.301 23.505 1.00 80.50 242 GLU A CA 1
ATOM 2001 C C . GLU A 1 242 ? -22.594 -6.685 24.011 1.00 80.50 242 GLU A C 1
ATOM 2003 O O . GLU A 1 242 ? -21.795 -7.363 24.646 1.00 80.50 242 GLU A O 1
ATOM 2008 N N . GLU A 1 243 ? -23.846 -7.087 23.768 1.00 78.44 243 GLU A N 1
ATOM 2009 C CA . GLU A 1 243 ? -24.405 -8.371 24.204 1.00 78.44 243 GLU A CA 1
ATOM 2010 C C . GLU A 1 243 ? -25.022 -9.108 23.011 1.00 78.44 243 GLU A C 1
ATOM 2012 O O . GLU A 1 243 ? -25.946 -8.611 22.357 1.00 78.44 243 GLU A O 1
ATOM 2017 N N . SER A 1 244 ? -24.541 -10.319 22.731 1.00 66.81 244 SER A N 1
ATOM 2018 C CA . SER A 1 244 ? -25.163 -11.197 21.740 1.00 66.81 244 SER A CA 1
ATOM 2019 C C . SER A 1 244 ? -26.516 -11.702 22.251 1.00 66.81 244 SER A C 1
ATOM 2021 O O . SER A 1 244 ? -26.593 -12.513 23.175 1.00 66.81 244 SER A O 1
ATOM 2023 N N . ALA A 1 245 ? -27.609 -11.291 21.604 1.00 56.94 245 ALA A N 1
ATOM 2024 C CA . ALA A 1 245 ? -28.960 -11.774 21.913 1.00 56.94 245 ALA A CA 1
ATOM 2025 C C . ALA A 1 245 ? -29.177 -13.273 21.590 1.00 56.94 245 ALA A C 1
ATOM 2027 O O . ALA A 1 245 ? -30.235 -13.828 21.887 1.00 56.94 245 ALA A O 1
ATOM 2028 N N . THR A 1 246 ? -28.196 -13.958 20.994 1.00 46.62 246 THR A N 1
ATOM 2029 C CA . THR A 1 246 ? -28.321 -15.349 20.540 1.00 46.62 246 THR A CA 1
ATOM 2030 C C . THR A 1 246 ? -27.266 -16.251 21.167 1.00 46.62 246 THR A C 1
ATOM 2032 O O . THR A 1 246 ? -26.174 -16.434 20.636 1.00 46.62 246 THR A O 1
ATOM 2035 N N . ARG A 1 247 ? -27.653 -16.947 22.242 1.00 43.22 247 ARG A N 1
ATOM 2036 C CA . ARG A 1 247 ? -26.950 -18.117 22.805 1.00 43.22 247 ARG A CA 1
ATOM 2037 C C . ARG A 1 247 ? -27.098 -19.388 21.943 1.00 43.22 247 ARG A C 1
ATOM 2039 O O . ARG A 1 247 ? -27.037 -20.505 22.448 1.00 43.22 247 ARG A O 1
ATOM 2046 N N . SER A 1 248 ? -27.359 -19.260 20.643 1.00 42.16 248 SER A N 1
ATOM 2047 C CA . SER A 1 248 ? -27.646 -20.401 19.766 1.00 42.16 248 SER A CA 1
ATOM 2048 C C . SER A 1 248 ? -27.223 -20.135 18.327 1.00 42.16 248 SER A C 1
ATOM 2050 O O . SER A 1 248 ? -28.039 -19.772 17.486 1.00 42.16 248 SER A O 1
ATOM 2052 N N . ARG A 1 249 ? -25.940 -20.366 18.050 1.00 35.75 249 ARG A N 1
ATOM 2053 C CA . ARG A 1 249 ? -25.442 -21.145 16.906 1.00 35.75 249 ARG A CA 1
ATOM 2054 C C . ARG A 1 249 ? -23.946 -21.382 17.104 1.00 35.75 249 ARG A C 1
ATOM 2056 O O . ARG A 1 249 ? -23.284 -20.608 17.781 1.00 35.75 249 ARG A O 1
ATOM 2063 N N . CYS A 1 250 ? -23.504 -22.536 16.621 1.00 30.48 250 CYS A N 1
ATOM 2064 C CA . CYS A 1 250 ? -22.213 -23.181 16.832 1.00 30.48 250 CYS A CA 1
ATOM 2065 C C . CYS A 1 250 ? -21.007 -22.225 16.890 1.00 30.48 250 CYS A C 1
ATOM 2067 O O . CYS A 1 250 ? -20.991 -21.244 16.147 1.00 30.48 250 CYS A O 1
ATOM 2069 N N . PRO A 1 251 ? -19.961 -22.549 17.677 1.00 35.19 251 PRO A N 1
ATOM 2070 C CA . PRO A 1 251 ? -18.662 -21.935 17.473 1.00 35.19 251 PRO A CA 1
ATOM 2071 C C . PRO A 1 251 ? -18.196 -22.373 16.085 1.00 35.19 251 PRO A C 1
ATOM 2073 O O . PRO A 1 251 ? -17.765 -23.509 15.891 1.00 35.19 251 PRO A O 1
ATOM 2076 N N . VAL A 1 252 ? -18.353 -21.501 15.092 1.00 35.44 252 VAL A N 1
ATOM 2077 C CA . VAL A 1 252 ? -17.520 -21.594 13.900 1.00 35.44 252 VAL A CA 1
ATOM 2078 C C . VAL A 1 252 ? -16.112 -21.426 14.448 1.00 35.44 252 VAL A C 1
ATOM 2080 O O . VAL A 1 252 ? -15.826 -20.439 15.130 1.00 35.44 252 VAL A O 1
ATOM 2083 N N . ALA A 1 253 ? -15.294 -22.466 14.303 1.00 31.06 253 ALA A N 1
ATOM 2084 C CA . ALA A 1 253 ? -13.897 -22.407 14.686 1.00 31.06 253 ALA A CA 1
ATOM 2085 C C . ALA A 1 253 ? -13.286 -21.113 14.111 1.00 31.06 253 ALA A C 1
ATOM 2087 O O . ALA A 1 253 ? -13.654 -20.730 13.000 1.00 31.06 253 ALA A O 1
ATOM 2088 N N . PRO A 1 254 ? -12.349 -20.451 14.808 1.00 38.44 254 PRO A N 1
ATOM 2089 C CA . PRO A 1 254 ? -11.643 -19.275 14.287 1.00 38.44 254 PRO A CA 1
ATOM 2090 C C . PRO A 1 254 ? -10.697 -19.620 13.116 1.00 38.44 254 PRO A C 1
ATOM 2092 O O . PRO A 1 254 ? -9.773 -18.877 12.814 1.00 38.44 254 PRO A O 1
ATOM 2095 N N . ASP A 1 255 ? -10.924 -20.756 12.462 1.00 33.22 255 ASP A N 1
ATOM 2096 C CA . ASP A 1 255 ? -10.141 -21.300 11.375 1.00 33.22 255 ASP A CA 1
ATOM 2097 C C . ASP A 1 255 ? -11.078 -21.377 10.160 1.00 33.22 255 ASP A C 1
ATOM 2099 O O . ASP A 1 255 ? -12.047 -22.136 10.160 1.00 33.22 255 ASP A O 1
ATOM 2103 N N . MET A 1 256 ? -10.802 -20.547 9.152 1.00 35.91 256 MET A N 1
ATOM 2104 C CA . MET A 1 256 ? -11.537 -20.410 7.880 1.00 35.91 256 MET A CA 1
ATOM 2105 C C . MET A 1 256 ? -12.760 -19.485 7.841 1.00 35.91 256 MET A C 1
ATOM 2107 O O . MET A 1 256 ? -13.807 -19.842 7.303 1.00 35.91 256 MET A O 1
ATOM 2111 N N . VAL A 1 257 ? -12.573 -18.227 8.241 1.00 31.81 257 VAL A N 1
ATOM 2112 C CA . VAL A 1 257 ? -13.223 -17.126 7.514 1.00 31.81 257 VAL A CA 1
ATOM 2113 C C . VAL A 1 257 ? -12.165 -16.463 6.633 1.00 31.81 257 VAL A C 1
ATOM 2115 O O . VAL A 1 257 ? -11.689 -15.367 6.900 1.00 31.81 257 VAL A O 1
ATOM 2118 N N . CYS A 1 258 ? -11.756 -17.172 5.579 1.00 32.69 258 CYS A N 1
ATOM 2119 C CA . CYS A 1 258 ? -11.336 -16.492 4.362 1.00 32.69 258 CYS A CA 1
ATOM 2120 C C . CYS A 1 258 ? -12.628 -15.927 3.769 1.00 32.69 258 CYS A C 1
ATOM 2122 O O . CYS A 1 258 ? -13.268 -16.574 2.942 1.00 32.69 258 CYS A O 1
ATOM 2124 N N . GLU A 1 259 ? -13.084 -14.785 4.287 1.00 32.00 259 GLU A N 1
ATOM 2125 C CA . GLU A 1 259 ? -13.980 -13.958 3.495 1.00 32.00 259 GLU A CA 1
ATOM 2126 C C . GLU A 1 259 ? -13.241 -13.711 2.177 1.00 32.00 259 GLU A C 1
ATOM 2128 O O . GLU A 1 259 ? -12.068 -13.328 2.180 1.00 32.00 259 GLU A O 1
ATOM 2133 N N . ASP A 1 260 ? -13.925 -13.993 1.070 1.00 31.48 260 ASP A N 1
ATOM 2134 C CA . ASP A 1 260 ? -13.723 -13.362 -0.231 1.00 31.48 260 ASP A CA 1
ATOM 2135 C C . ASP A 1 260 ? -13.794 -11.823 -0.055 1.00 31.48 260 ASP A C 1
ATOM 2137 O O . ASP A 1 260 ? -14.637 -11.139 -0.634 1.00 31.48 260 ASP A O 1
ATOM 2141 N N . GLU A 1 261 ? -12.892 -11.219 0.728 1.00 41.78 261 GLU A N 1
ATOM 2142 C CA . GLU A 1 261 ? -12.268 -10.017 0.215 1.00 41.78 261 GLU A CA 1
ATOM 2143 C C . GLU A 1 261 ? -11.627 -10.526 -1.074 1.00 41.78 261 GLU A C 1
ATOM 2145 O O . GLU A 1 261 ? -10.616 -11.229 -1.045 1.00 41.78 261 GLU A O 1
ATOM 2150 N N . GLU A 1 262 ? -12.237 -10.213 -2.223 1.00 40.66 262 GLU A N 1
ATOM 2151 C CA . GLU A 1 262 ? -11.436 -9.803 -3.368 1.00 40.66 262 GLU A CA 1
ATOM 2152 C C . GLU A 1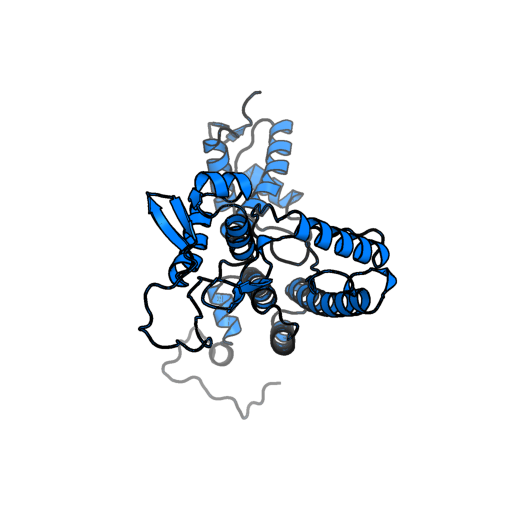 262 ? -10.316 -8.977 -2.753 1.00 40.66 262 GLU A C 1
ATOM 2154 O O . GLU A 1 262 ? -10.584 -7.868 -2.292 1.00 40.66 262 GLU A O 1
ATOM 2159 N N . THR A 1 263 ? -9.141 -9.582 -2.557 1.00 51.66 263 THR A N 1
ATOM 2160 C CA . THR A 1 263 ? -8.041 -8.947 -1.845 1.00 51.66 263 THR A CA 1
ATOM 2161 C C . THR A 1 263 ? -7.796 -7.690 -2.637 1.00 51.66 263 THR A C 1
ATOM 2163 O O . THR A 1 263 ? -7.309 -7.775 -3.767 1.00 51.66 263 THR A O 1
ATOM 2166 N N . GLU A 1 264 ? -8.289 -6.561 -2.124 1.00 63.38 264 GLU A N 1
ATOM 2167 C CA . GLU A 1 264 ? -8.263 -5.296 -2.831 1.00 63.38 264 GLU A CA 1
ATOM 2168 C C . GLU A 1 264 ? -6.774 -5.067 -3.048 1.00 63.38 264 GLU A C 1
ATOM 2170 O O . GLU A 1 264 ? -6.049 -4.840 -2.083 1.00 63.38 264 GLU A O 1
ATOM 2175 N N . SER A 1 265 ? -6.312 -5.259 -4.293 1.00 75.31 265 SER A N 1
ATOM 2176 C CA . SER A 1 265 ? -4.879 -5.262 -4.608 1.00 75.31 265 SER A CA 1
ATOM 2177 C C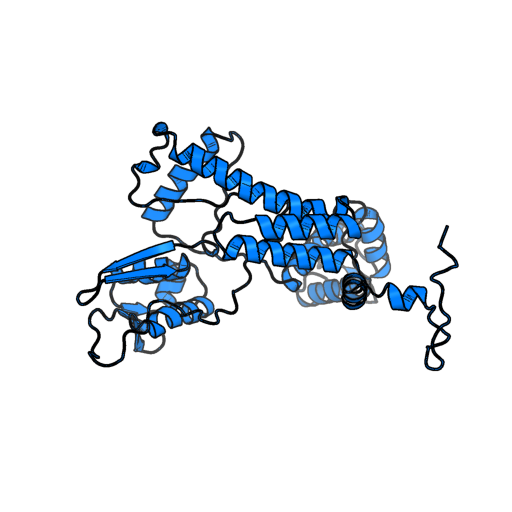 . SER A 1 265 ? -4.243 -4.036 -3.967 1.00 75.31 265 SER A C 1
ATOM 2179 O O . SER A 1 265 ? -4.808 -2.939 -4.051 1.00 75.31 265 SER A O 1
ATOM 2181 N N . ALA A 1 266 ? -3.113 -4.221 -3.290 1.00 75.69 266 ALA A N 1
ATOM 2182 C CA . ALA A 1 266 ? -2.386 -3.115 -2.677 1.00 75.69 266 ALA A CA 1
ATOM 2183 C C . ALA A 1 266 ? -1.849 -2.157 -3.753 1.00 75.69 266 ALA A C 1
ATOM 2185 O O . ALA A 1 266 ? -1.561 -0.984 -3.487 1.00 75.69 266 ALA A O 1
ATOM 2186 N N . MET A 1 267 ? -1.734 -2.668 -4.980 1.00 85.12 267 MET A N 1
ATOM 2187 C CA . MET A 1 267 ? -1.244 -1.954 -6.140 1.00 85.12 267 MET A CA 1
ATOM 2188 C C . MET A 1 267 ? -2.360 -1.165 -6.824 1.00 85.12 267 MET A C 1
ATOM 2190 O O . MET A 1 267 ? -3.516 -1.591 -6.893 1.00 85.12 267 MET A O 1
ATOM 2194 N N . ALA A 1 268 ? -2.004 0.003 -7.360 1.00 80.44 268 ALA A N 1
ATOM 2195 C CA . ALA A 1 268 ? -2.888 0.764 -8.231 1.00 80.44 268 ALA A CA 1
ATOM 2196 C C . ALA A 1 268 ? -3.269 -0.081 -9.456 1.00 80.44 268 ALA A C 1
ATOM 2198 O O . ALA A 1 268 ? -2.477 -0.910 -9.919 1.00 80.44 268 ALA A O 1
ATOM 2199 N N . SER A 1 269 ? -4.479 0.109 -9.986 1.00 80.69 269 SER A N 1
ATOM 2200 C CA . SER A 1 269 ? -4.942 -0.696 -11.118 1.00 80.69 269 SER A CA 1
ATOM 2201 C C . SER A 1 269 ? -4.064 -0.449 -12.347 1.00 80.69 269 SER A C 1
ATOM 2203 O O . SER A 1 269 ? -3.565 0.657 -12.535 1.00 80.69 269 SER A O 1
ATOM 2205 N N . ALA A 1 270 ? -3.896 -1.443 -13.226 1.00 75.81 270 ALA A N 1
ATOM 2206 C CA . ALA A 1 270 ? -3.095 -1.277 -14.446 1.00 75.81 270 ALA A CA 1
ATOM 2207 C C . ALA A 1 270 ? -3.543 -0.070 -15.299 1.00 75.81 270 ALA A C 1
ATOM 2209 O O . ALA A 1 270 ? -2.723 0.564 -15.962 1.00 75.81 270 ALA A O 1
ATOM 2210 N N . HIS A 1 271 ? -4.836 0.273 -15.249 1.00 75.56 271 HIS A N 1
ATOM 2211 C CA . HIS A 1 271 ? -5.378 1.478 -15.867 1.00 75.56 271 HIS A CA 1
ATOM 2212 C C . HIS A 1 271 ? -4.826 2.757 -15.218 1.00 75.56 271 HIS A C 1
ATOM 2214 O O . HIS A 1 271 ? -4.354 3.638 -15.934 1.00 75.56 271 HIS A O 1
ATOM 2220 N N . ASP A 1 272 ? -4.837 2.842 -13.886 1.00 76.69 272 ASP A N 1
ATOM 2221 C CA . ASP A 1 272 ? -4.347 4.010 -13.142 1.00 76.69 272 ASP A CA 1
ATOM 2222 C C . ASP A 1 272 ? -2.832 4.185 -13.310 1.00 76.69 272 ASP A C 1
ATOM 2224 O O . ASP A 1 272 ? -2.366 5.295 -13.560 1.00 76.69 272 ASP A O 1
ATOM 2228 N N . GLN A 1 273 ? -2.068 3.085 -13.286 1.00 75.25 273 GLN A N 1
ATOM 2229 C CA . GLN A 1 273 ? -0.622 3.112 -13.555 1.00 75.25 273 GLN A CA 1
ATOM 2230 C C . GLN A 1 273 ? -0.331 3.687 -14.945 1.00 75.25 273 GLN A C 1
ATOM 2232 O O . GLN A 1 273 ? 0.492 4.589 -15.104 1.00 75.25 273 GLN A O 1
ATOM 2237 N N . ARG A 1 274 ? -1.056 3.203 -15.963 1.00 76.56 274 ARG A N 1
ATOM 2238 C CA . ARG A 1 274 ? -0.908 3.678 -17.344 1.00 76.56 274 ARG A CA 1
ATOM 2239 C C . ARG A 1 274 ? -1.336 5.138 -17.479 1.00 76.56 274 ARG A C 1
ATOM 2241 O O . ARG A 1 274 ? -0.757 5.885 -18.263 1.00 76.56 274 ARG A O 1
ATOM 2248 N N . GLU A 1 275 ? -2.338 5.566 -16.720 1.00 74.38 275 GLU A N 1
ATOM 2249 C CA . GLU A 1 275 ? -2.763 6.959 -16.684 1.00 74.38 275 GLU A CA 1
ATOM 2250 C C . GLU A 1 275 ? -1.690 7.882 -16.090 1.00 74.38 275 GLU A C 1
ATOM 2252 O O . GLU A 1 275 ? -1.420 8.930 -16.681 1.00 74.38 275 GLU A O 1
ATOM 2257 N N . GLU A 1 276 ? -1.049 7.500 -14.985 1.00 75.19 276 GLU A N 1
ATOM 2258 C CA . GLU A 1 276 ? 0.060 8.257 -14.388 1.00 75.19 276 GLU A CA 1
ATOM 2259 C C . GLU A 1 276 ? 1.253 8.374 -15.345 1.00 75.19 276 GLU A C 1
ATOM 2261 O O . GLU A 1 276 ? 1.789 9.469 -15.543 1.00 75.19 276 GLU A O 1
ATOM 2266 N N . GLU A 1 277 ? 1.621 7.277 -16.010 1.00 76.81 277 GLU A N 1
ATOM 2267 C CA . GLU A 1 277 ? 2.666 7.267 -17.040 1.00 76.81 277 GLU A CA 1
ATOM 2268 C C . GLU A 1 277 ? 2.340 8.243 -18.181 1.00 76.81 277 GLU A C 1
ATOM 2270 O O . GLU A 1 277 ? 3.167 9.077 -18.565 1.00 76.81 277 GLU A O 1
ATOM 2275 N N . LEU A 1 278 ? 1.106 8.208 -18.694 1.00 77.88 278 LEU A N 1
ATOM 2276 C CA . LEU A 1 278 ? 0.645 9.137 -19.729 1.00 77.88 278 LEU A CA 1
ATOM 2277 C C . LEU A 1 278 ? 0.568 10.585 -19.217 1.00 77.88 278 LEU A C 1
ATOM 2279 O O . LEU A 1 278 ? 0.771 11.536 -19.978 1.00 77.88 278 LEU A O 1
ATOM 2283 N N . GLN A 1 279 ? 0.310 10.781 -17.926 1.00 80.00 279 GLN A N 1
ATOM 2284 C CA . GLN A 1 279 ? 0.275 12.094 -17.295 1.00 80.00 279 GLN A CA 1
ATOM 2285 C C . GLN A 1 279 ? 1.673 12.732 -17.220 1.00 80.00 279 GLN A C 1
ATOM 2287 O O . GLN A 1 279 ? 1.771 13.958 -17.286 1.00 80.00 279 GLN A O 1
ATOM 2292 N N . VAL A 1 280 ? 2.766 11.958 -17.209 1.00 78.75 280 VAL A N 1
ATOM 2293 C CA . VAL A 1 280 ? 4.125 12.507 -17.395 1.00 78.75 280 VAL A CA 1
ATOM 2294 C C . VAL A 1 280 ? 4.242 13.183 -18.762 1.00 78.75 280 VAL A C 1
ATOM 2296 O O . VAL A 1 280 ? 4.720 14.320 -18.844 1.00 78.75 280 VAL A O 1
ATOM 2299 N N . PHE A 1 281 ? 3.716 12.559 -19.825 1.00 83.19 281 PHE A 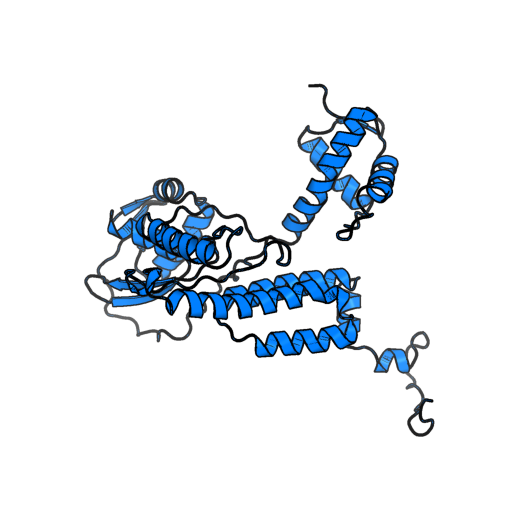N 1
ATOM 2300 C CA . PHE A 1 281 ? 3.704 13.153 -21.168 1.00 83.19 281 PHE A CA 1
ATOM 2301 C C . PHE A 1 281 ? 2.910 14.452 -21.234 1.00 83.19 281 PHE A C 1
ATOM 2303 O O . PHE A 1 281 ? 3.246 15.311 -22.046 1.00 83.19 281 PHE A O 1
ATOM 2310 N N . TRP A 1 282 ? 1.907 14.650 -20.372 1.00 86.75 282 TRP A N 1
ATOM 2311 C CA . TRP A 1 282 ? 1.152 15.903 -20.321 1.00 86.75 282 TRP A CA 1
ATOM 2312 C C . TRP A 1 282 ? 2.058 17.117 -20.100 1.00 86.75 282 TRP A C 1
ATOM 2314 O O . TRP A 1 282 ? 1.906 18.117 -20.796 1.00 86.75 282 TRP A O 1
ATOM 2324 N N . SER A 1 283 ? 3.034 17.023 -19.192 1.00 83.25 283 SER A N 1
ATOM 2325 C CA . SER A 1 283 ? 3.966 18.126 -18.918 1.00 83.25 283 SER A CA 1
ATOM 2326 C C . SER A 1 283 ? 4.801 18.492 -20.154 1.00 83.25 283 SER A C 1
ATOM 2328 O O . SER A 1 283 ? 4.919 19.669 -20.503 1.00 83.25 283 SER A O 1
ATOM 2330 N N . TYR A 1 284 ? 5.281 17.481 -20.885 1.00 84.25 284 TYR A N 1
ATOM 2331 C CA . TYR A 1 284 ? 5.983 17.655 -22.155 1.00 84.25 284 TYR A CA 1
ATOM 2332 C C . TYR A 1 284 ? 5.064 18.226 -23.237 1.00 84.25 284 TYR A C 1
ATOM 2334 O O . TYR A 1 284 ? 5.462 19.144 -23.946 1.00 84.25 284 TYR A O 1
ATOM 2342 N N . ILE A 1 285 ? 3.829 17.730 -23.361 1.00 87.06 285 ILE A N 1
ATOM 2343 C CA . ILE A 1 285 ? 2.847 18.203 -24.349 1.00 87.06 285 ILE A CA 1
ATOM 2344 C C . ILE A 1 285 ? 2.502 19.671 -24.106 1.00 87.06 285 ILE A C 1
ATOM 2346 O O . ILE A 1 285 ? 2.527 20.456 -25.052 1.00 87.06 285 ILE A O 1
ATOM 2350 N N . VAL A 1 286 ? 2.247 20.060 -22.855 1.00 87.69 286 VAL A N 1
ATOM 2351 C CA . VAL A 1 286 ? 2.024 21.462 -22.482 1.00 87.69 286 VAL A CA 1
ATOM 2352 C C . VAL A 1 286 ? 3.260 22.291 -22.814 1.00 87.69 286 VAL A C 1
ATOM 2354 O O . VAL A 1 286 ? 3.132 23.307 -23.486 1.00 87.69 286 VAL A O 1
ATOM 2357 N N . GLY A 1 287 ? 4.462 21.843 -22.439 1.00 85.81 287 GLY A N 1
ATOM 2358 C CA . GLY A 1 287 ? 5.708 22.534 -22.784 1.00 85.81 287 GLY A CA 1
ATOM 2359 C C . GLY A 1 287 ? 5.894 22.721 -24.294 1.00 85.81 287 GLY A C 1
ATOM 2360 O O . GLY A 1 287 ? 6.275 23.800 -24.746 1.00 85.81 287 GLY A O 1
ATOM 2361 N N . MET A 1 288 ? 5.575 21.709 -25.102 1.00 87.25 288 MET A N 1
ATOM 2362 C CA . MET A 1 288 ? 5.658 21.800 -26.560 1.00 87.25 288 MET A CA 1
ATOM 2363 C C . MET A 1 288 ? 4.592 22.742 -27.140 1.00 87.25 288 MET A C 1
ATOM 2365 O O . MET A 1 288 ? 4.913 23.558 -28.000 1.00 87.25 288 MET A O 1
ATOM 2369 N N . LEU A 1 289 ? 3.344 22.670 -26.667 1.00 88.12 289 LEU A N 1
ATOM 2370 C CA . LEU A 1 289 ? 2.241 23.504 -27.158 1.00 88.12 289 LEU A CA 1
ATOM 2371 C C . LEU A 1 289 ? 2.350 24.968 -26.712 1.00 88.12 289 LEU A C 1
ATOM 2373 O O . LEU A 1 289 ? 1.922 25.844 -27.455 1.00 88.12 289 LEU A O 1
ATOM 2377 N N . THR A 1 290 ? 2.968 25.250 -25.564 1.00 87.06 290 THR A N 1
ATOM 2378 C CA . THR A 1 290 ? 3.281 26.622 -25.131 1.00 87.06 290 THR A CA 1
ATOM 2379 C C . THR A 1 290 ? 4.320 27.275 -26.045 1.00 87.06 290 THR A C 1
ATOM 2381 O O . THR A 1 290 ? 4.232 28.466 -26.318 1.00 87.06 290 THR A O 1
ATOM 2384 N N . ASN A 1 291 ? 5.293 26.503 -26.544 1.00 84.88 291 ASN A N 1
ATOM 2385 C CA . ASN A 1 291 ? 6.364 27.024 -27.399 1.00 84.88 291 ASN A CA 1
ATOM 2386 C C . ASN A 1 291 ? 6.000 27.060 -28.893 1.00 84.88 291 ASN A C 1
ATOM 2388 O O . ASN A 1 291 ? 6.475 27.930 -29.617 1.00 84.88 291 ASN A O 1
ATOM 2392 N N . LEU A 1 292 ? 5.210 26.093 -29.371 1.00 82.94 292 LEU A N 1
ATOM 2393 C CA . LEU A 1 292 ? 4.923 25.897 -30.800 1.00 82.94 292 LEU A CA 1
ATOM 2394 C C . LEU A 1 292 ? 3.481 26.241 -31.198 1.00 82.94 292 LEU A C 1
ATOM 2396 O O . LEU A 1 292 ? 3.163 26.147 -32.382 1.00 82.94 292 LEU A O 1
ATOM 2400 N N . ASP A 1 293 ? 2.637 26.656 -30.244 1.00 78.81 293 ASP A N 1
ATOM 2401 C CA . ASP A 1 293 ? 1.245 27.122 -30.386 1.00 78.81 293 ASP A CA 1
ATOM 2402 C C . ASP A 1 293 ? 0.229 26.099 -30.940 1.00 78.81 293 ASP A C 1
ATOM 2404 O O . ASP A 1 293 ? -0.876 25.968 -30.412 1.00 78.81 293 ASP A O 1
ATOM 2408 N N . LEU A 1 294 ? 0.561 25.387 -32.016 1.00 85.50 294 LEU A N 1
ATOM 2409 C CA . LEU A 1 294 ? -0.315 24.491 -32.770 1.00 85.50 294 LEU A CA 1
ATOM 2410 C C . LEU A 1 294 ? 0.477 23.270 -33.241 1.00 85.50 294 LEU A C 1
ATOM 2412 O O . LEU A 1 294 ? 1.481 23.406 -33.944 1.00 85.50 294 LEU A O 1
ATOM 2416 N N . MET A 1 295 ? 0.007 22.063 -32.917 1.00 87.12 295 MET A N 1
ATOM 2417 C CA . MET A 1 295 ? 0.661 20.835 -33.380 1.00 87.12 295 MET A CA 1
ATOM 2418 C C . MET A 1 295 ? -0.327 19.733 -33.782 1.00 87.12 295 MET A C 1
ATOM 2420 O O . MET A 1 295 ? -1.317 19.518 -33.082 1.00 87.12 295 MET A O 1
ATOM 2424 N N . PRO A 1 296 ? -0.059 19.001 -34.881 1.00 91.06 296 PRO A N 1
ATOM 2425 C CA . PRO A 1 296 ? -0.820 17.811 -35.246 1.00 91.06 296 PRO A CA 1
ATOM 2426 C C . PRO A 1 296 ? -0.390 16.594 -34.413 1.00 91.06 296 PRO A C 1
ATOM 2428 O O . PRO A 1 296 ? 0.736 16.544 -33.908 1.00 91.06 296 PRO A O 1
ATOM 2431 N N . LEU A 1 297 ? -1.271 15.591 -34.325 1.00 88.25 297 LEU A N 1
ATOM 2432 C CA . LEU A 1 297 ? -1.059 14.356 -33.555 1.00 88.25 297 LEU A CA 1
ATOM 2433 C C . LEU A 1 297 ? 0.292 13.688 -33.856 1.00 88.25 297 LEU A C 1
ATOM 2435 O O . LEU A 1 297 ? 1.052 13.391 -32.936 1.00 88.25 297 LEU A O 1
ATOM 2439 N N . ASP A 1 298 ? 0.613 13.503 -35.139 1.00 87.31 298 ASP A N 1
ATOM 2440 C CA . ASP A 1 298 ? 1.816 12.782 -35.577 1.00 87.31 298 ASP A CA 1
ATOM 2441 C C . ASP A 1 298 ? 3.106 13.474 -35.122 1.00 87.31 298 ASP A C 1
ATOM 2443 O O . ASP A 1 298 ? 4.080 12.823 -34.740 1.00 87.31 298 ASP A O 1
ATOM 2447 N N . ARG A 1 299 ? 3.106 14.813 -35.110 1.00 86.25 299 ARG A N 1
ATOM 2448 C CA . ARG A 1 299 ? 4.257 15.607 -34.669 1.00 86.25 299 ARG A CA 1
ATOM 2449 C C . ARG A 1 299 ? 4.440 15.517 -33.159 1.00 86.25 299 ARG A C 1
ATOM 2451 O O . ARG A 1 299 ? 5.572 15.386 -32.702 1.00 86.25 299 ARG A O 1
ATOM 2458 N N . ILE A 1 300 ? 3.344 15.535 -32.397 1.00 86.88 300 ILE A N 1
ATOM 2459 C CA . ILE A 1 300 ? 3.379 15.317 -30.943 1.00 86.88 300 ILE A CA 1
ATOM 2460 C C . ILE A 1 300 ? 3.939 13.920 -30.651 1.00 86.88 300 ILE A C 1
ATOM 2462 O O . ILE A 1 300 ? 4.845 13.788 -29.833 1.00 86.88 300 ILE A O 1
ATOM 2466 N N . HIS A 1 301 ? 3.467 12.893 -31.365 1.00 86.00 301 HIS A N 1
ATOM 2467 C CA . HIS A 1 301 ? 3.936 11.514 -31.200 1.00 86.00 301 HIS A CA 1
ATOM 2468 C C . HIS A 1 301 ? 5.432 11.360 -31.492 1.00 86.00 301 HIS A C 1
ATOM 2470 O O . HIS A 1 301 ? 6.163 10.795 -30.681 1.00 86.00 301 HIS A O 1
ATOM 2476 N N . GLN A 1 302 ? 5.918 11.921 -32.603 1.00 85.38 302 GLN A N 1
ATOM 2477 C CA . GLN A 1 302 ? 7.343 11.891 -32.948 1.00 85.38 302 GLN A CA 1
ATOM 2478 C C . GLN A 1 302 ? 8.210 12.639 -31.933 1.00 85.38 302 GLN A C 1
ATOM 2480 O O . GLN A 1 302 ? 9.285 12.157 -31.582 1.00 85.38 302 GLN A O 1
ATOM 2485 N N . MET A 1 303 ? 7.762 13.798 -31.442 1.00 82.38 303 MET A N 1
ATOM 2486 C CA . MET A 1 303 ? 8.511 14.549 -30.433 1.00 82.38 303 MET A CA 1
ATOM 2487 C C . MET A 1 303 ? 8.534 13.822 -29.087 1.00 82.38 303 MET A C 1
ATOM 2489 O O . MET A 1 303 ? 9.595 13.734 -28.476 1.00 82.38 303 MET A O 1
ATOM 2493 N N . LEU A 1 304 ? 7.428 13.214 -28.653 1.00 81.81 304 LEU A N 1
ATOM 2494 C CA . LEU A 1 304 ? 7.428 12.356 -27.463 1.00 81.81 304 LEU A CA 1
ATOM 2495 C C . LEU A 1 304 ? 8.377 11.163 -27.636 1.00 81.81 304 LEU A C 1
ATOM 2497 O O . LEU A 1 304 ? 9.149 10.859 -26.731 1.00 81.81 304 LEU A O 1
ATOM 2501 N N . LYS A 1 305 ? 8.419 10.550 -28.822 1.00 79.62 305 LYS A N 1
ATOM 2502 C CA . LYS A 1 305 ? 9.362 9.461 -29.114 1.00 79.62 305 LYS A CA 1
ATOM 2503 C C . LYS A 1 305 ? 10.831 9.915 -29.140 1.00 79.62 305 LYS A C 1
ATOM 2505 O O . LYS A 1 305 ? 11.739 9.156 -28.822 1.00 79.62 305 LYS A O 1
ATOM 2510 N N . MET A 1 306 ? 11.100 11.157 -29.537 1.00 75.12 306 MET A N 1
ATOM 2511 C CA . MET A 1 306 ? 12.465 11.693 -29.555 1.00 75.12 306 MET A CA 1
ATOM 2512 C C . MET A 1 306 ? 12.932 12.194 -28.187 1.00 75.12 306 MET A C 1
ATOM 2514 O O . MET A 1 306 ? 14.108 12.048 -27.880 1.00 75.12 306 MET A O 1
ATOM 2518 N N . PHE A 1 307 ? 12.045 12.767 -27.370 1.00 71.44 307 PHE A N 1
ATOM 2519 C CA . PHE A 1 307 ? 12.433 13.471 -26.141 1.00 71.44 307 PHE A CA 1
ATOM 2520 C C . PHE A 1 307 ? 11.965 12.798 -24.847 1.00 71.44 307 PHE A C 1
ATOM 2522 O O . PHE A 1 307 ? 12.612 12.974 -23.820 1.00 71.44 307 PHE A O 1
ATOM 2529 N N . ALA A 1 308 ? 10.873 12.029 -24.876 1.00 65.75 308 ALA A N 1
ATOM 2530 C CA . ALA A 1 308 ? 10.304 11.387 -23.689 1.00 65.75 308 ALA A CA 1
ATOM 2531 C C . ALA A 1 308 ? 10.642 9.886 -23.593 1.00 65.75 308 ALA A C 1
ATOM 2533 O O . ALA A 1 308 ? 10.779 9.371 -22.489 1.00 65.75 308 ALA A O 1
ATOM 2534 N N . SER A 1 309 ? 10.856 9.185 -24.714 1.00 63.53 309 SER A N 1
ATOM 2535 C CA . SER A 1 309 ? 11.174 7.743 -24.716 1.00 63.53 309 SER A CA 1
ATOM 2536 C C . SER A 1 309 ? 12.672 7.407 -24.823 1.00 63.53 309 SER A C 1
ATOM 2538 O O . SER A 1 309 ? 13.014 6.296 -25.216 1.00 63.53 309 SER A O 1
ATOM 2540 N N . GLN A 1 310 ? 13.579 8.342 -24.509 1.00 55.53 310 GLN A N 1
ATOM 2541 C CA . GLN A 1 310 ? 15.036 8.088 -24.470 1.00 55.53 310 GLN A CA 1
ATOM 2542 C C . GLN A 1 310 ? 15.585 7.819 -23.052 1.00 55.53 310 GLN A C 1
ATOM 2544 O O . GLN A 1 310 ? 16.796 7.734 -22.861 1.00 55.53 310 GLN A O 1
ATOM 2549 N N . GLY A 1 311 ? 14.712 7.687 -22.047 1.00 52.75 311 GLY A N 1
ATOM 2550 C CA . GLY A 1 311 ? 15.095 7.356 -20.670 1.00 52.75 311 GLY A CA 1
ATOM 2551 C C . GLY A 1 311 ? 15.076 5.847 -20.370 1.00 52.75 311 GLY A C 1
ATOM 2552 O O . GLY A 1 311 ? 14.462 5.084 -21.109 1.00 52.75 311 GLY A O 1
ATOM 2553 N N . PRO A 1 312 ? 15.685 5.399 -19.255 1.00 44.31 312 PRO A N 1
ATOM 2554 C CA . PRO A 1 312 ? 15.618 4.005 -18.791 1.00 44.31 312 PRO A CA 1
ATOM 2555 C C . PRO A 1 312 ? 14.191 3.532 -18.441 1.00 44.31 312 PRO A C 1
ATOM 2557 O O . PRO A 1 312 ? 13.961 2.337 -18.307 1.00 44.31 312 PRO A O 1
ATOM 2560 N N . THR A 1 313 ? 13.234 4.459 -18.336 1.00 49.50 313 THR A N 1
ATOM 2561 C CA . THR A 1 313 ? 11.787 4.233 -18.185 1.00 49.50 313 THR A CA 1
ATOM 2562 C C . THR A 1 313 ? 11.043 4.623 -19.468 1.00 49.50 313 THR A C 1
ATOM 2564 O O . THR A 1 313 ? 10.098 5.413 -19.433 1.00 49.50 313 THR A O 1
ATOM 2567 N N . ALA A 1 314 ? 11.527 4.175 -20.630 1.00 55.59 314 ALA A N 1
ATOM 2568 C CA . ALA A 1 314 ? 10.907 4.478 -21.916 1.00 55.59 314 ALA A CA 1
ATOM 2569 C C . ALA A 1 314 ? 9.523 3.821 -22.003 1.00 55.59 314 ALA A C 1
ATOM 2571 O O . ALA A 1 314 ? 9.397 2.648 -22.335 1.00 55.59 314 ALA A O 1
ATOM 2572 N N . VAL A 1 315 ? 8.479 4.589 -21.701 1.00 60.19 315 VAL A N 1
ATOM 2573 C CA . VAL A 1 315 ? 7.098 4.150 -21.895 1.00 60.19 315 VAL A CA 1
ATOM 2574 C C . VAL A 1 315 ? 6.796 4.197 -23.392 1.00 60.19 315 VAL A C 1
ATOM 2576 O O . VAL A 1 315 ? 6.796 5.267 -24.012 1.00 60.19 315 VAL A O 1
ATOM 2579 N N . GLU A 1 316 ? 6.558 3.033 -23.993 1.00 65.44 316 GLU A N 1
ATOM 2580 C CA . GLU A 1 316 ? 6.084 2.946 -25.370 1.00 65.44 316 GLU A CA 1
ATOM 2581 C C . GLU A 1 316 ? 4.632 3.430 -25.440 1.00 65.44 316 GLU A C 1
ATOM 2583 O O . GLU A 1 316 ? 3.709 2.768 -24.975 1.00 65.44 316 GLU A O 1
ATOM 2588 N N . CYS A 1 317 ? 4.426 4.609 -26.028 1.00 71.19 317 CYS A N 1
ATOM 2589 C CA . CYS A 1 317 ? 3.097 5.149 -26.289 1.00 71.19 317 CYS A CA 1
ATOM 2590 C C . CYS A 1 317 ? 2.746 4.941 -27.762 1.00 71.19 317 CYS A C 1
ATOM 2592 O O . CYS A 1 317 ? 3.417 5.476 -28.655 1.00 71.19 317 CYS A O 1
ATOM 2594 N N . SER A 1 318 ? 1.701 4.163 -28.041 1.00 79.94 318 SER A N 1
ATOM 2595 C CA . SER A 1 318 ? 1.199 4.015 -29.405 1.00 79.94 318 SER A CA 1
ATOM 2596 C C . SER A 1 318 ? 0.450 5.275 -29.856 1.00 79.94 318 SER A C 1
ATOM 2598 O O . SER A 1 318 ? -0.071 6.058 -29.060 1.00 79.94 318 SER A O 1
ATOM 2600 N N . LEU A 1 319 ? 0.357 5.476 -31.171 1.00 81.75 319 LEU A N 1
ATOM 2601 C CA . LEU A 1 319 ? -0.334 6.638 -31.737 1.00 81.75 319 LEU A CA 1
ATOM 2602 C C . LEU A 1 319 ? -1.836 6.654 -31.392 1.00 81.75 319 LEU A C 1
ATOM 2604 O O . LEU A 1 319 ? -2.424 7.719 -31.210 1.00 81.75 319 LEU A O 1
ATOM 2608 N N . GLN A 1 320 ? -2.451 5.474 -31.267 1.00 83.06 320 GLN A N 1
ATOM 2609 C CA . GLN A 1 320 ? -3.854 5.332 -30.866 1.00 83.06 320 GLN A CA 1
ATOM 2610 C C . GLN A 1 320 ? -4.070 5.711 -29.397 1.00 83.06 320 GLN A C 1
ATOM 2612 O O . GLN A 1 320 ? -5.033 6.411 -29.083 1.00 83.06 320 GLN A O 1
ATOM 2617 N N . GLU A 1 321 ? -3.160 5.308 -28.511 1.00 80.50 321 GLU A N 1
ATOM 2618 C CA . GLU A 1 321 ? -3.221 5.658 -27.089 1.00 80.50 321 GLU A CA 1
ATOM 2619 C C . GLU A 1 321 ? -3.015 7.151 -26.869 1.00 80.50 321 GLU A C 1
ATOM 2621 O O . GLU A 1 321 ? -3.788 7.777 -26.144 1.00 80.50 321 GLU A O 1
ATOM 2626 N N . LEU A 1 322 ? -2.039 7.749 -27.560 1.00 84.94 322 LEU A N 1
ATOM 2627 C CA . LEU A 1 322 ? -1.821 9.191 -27.506 1.00 84.94 322 LEU A CA 1
ATOM 2628 C C . LEU A 1 322 ? -3.063 9.956 -27.971 1.00 84.94 322 LEU A C 1
ATOM 2630 O O . LEU A 1 322 ? -3.450 10.943 -27.346 1.00 84.94 322 LEU A O 1
ATOM 2634 N N . ARG A 1 323 ? -3.714 9.491 -29.043 1.00 86.44 323 ARG A N 1
ATOM 2635 C CA . ARG A 1 323 ? -4.963 10.089 -29.518 1.00 86.44 323 ARG A CA 1
ATOM 2636 C C . ARG A 1 323 ? -6.049 10.023 -28.450 1.00 86.44 323 ARG A C 1
ATOM 2638 O O . ARG A 1 323 ? -6.649 11.047 -28.145 1.00 86.44 323 ARG A O 1
ATOM 2645 N N . HIS A 1 324 ? -6.270 8.851 -27.855 1.00 86.88 324 HIS A N 1
ATOM 2646 C CA . HIS A 1 324 ? -7.277 8.686 -26.806 1.00 86.88 324 HIS A CA 1
ATOM 2647 C C . HIS A 1 324 ? -6.998 9.594 -25.598 1.00 86.88 324 HIS A C 1
ATOM 2649 O O . HIS A 1 324 ? -7.905 10.242 -25.070 1.00 86.88 324 HIS A O 1
ATOM 2655 N N . PHE A 1 325 ? -5.728 9.701 -25.206 1.00 87.00 325 PHE A N 1
ATOM 2656 C CA . PHE A 1 325 ? -5.285 10.580 -24.132 1.00 87.00 325 PHE A CA 1
ATOM 2657 C C . PHE A 1 325 ? -5.561 12.060 -24.436 1.00 87.00 325 PHE A C 1
ATOM 2659 O O . PHE A 1 325 ? -6.140 12.763 -23.605 1.00 87.00 325 PHE A O 1
ATOM 2666 N N . LEU A 1 326 ? -5.198 12.536 -25.631 1.00 87.94 326 LEU A N 1
ATOM 2667 C CA . LEU A 1 326 ? -5.436 13.920 -26.047 1.00 87.94 326 LEU A CA 1
ATOM 2668 C C . LEU A 1 326 ? -6.932 14.225 -26.188 1.00 87.94 326 LEU A C 1
ATOM 2670 O O . LEU A 1 326 ? -7.378 15.272 -25.723 1.00 87.94 326 LEU A O 1
ATOM 2674 N N . ASP A 1 327 ? -7.720 13.302 -26.740 1.00 88.06 327 ASP A N 1
ATOM 2675 C CA . ASP A 1 327 ? -9.176 13.444 -26.868 1.00 88.06 327 ASP A CA 1
ATOM 2676 C C . ASP A 1 327 ? -9.848 13.574 -25.489 1.00 88.06 327 ASP A C 1
ATOM 2678 O O . ASP A 1 327 ? -10.778 14.366 -25.303 1.00 88.06 327 ASP A O 1
ATOM 2682 N N . ARG A 1 328 ? -9.334 12.864 -24.476 1.00 87.19 328 ARG A N 1
ATOM 2683 C CA . ARG A 1 328 ? -9.768 13.027 -23.083 1.00 87.19 328 ARG A CA 1
ATOM 2684 C C . ARG A 1 328 ? -9.413 14.409 -22.529 1.00 87.19 328 ARG A C 1
ATOM 2686 O O . ARG A 1 328 ? -10.274 15.058 -21.940 1.00 87.19 328 ARG A O 1
ATOM 2693 N N . LYS A 1 329 ? -8.200 14.913 -22.779 1.00 88.50 329 LYS A N 1
ATOM 2694 C CA . LYS A 1 329 ? -7.797 16.276 -22.370 1.00 88.50 329 LYS A CA 1
ATOM 2695 C C . LYS A 1 329 ? -8.590 17.374 -23.085 1.00 88.50 329 LYS A C 1
ATOM 2697 O O . LYS A 1 329 ? -8.815 18.432 -22.499 1.00 88.50 329 LYS A O 1
ATOM 2702 N N . VAL A 1 330 ? -9.066 17.120 -24.304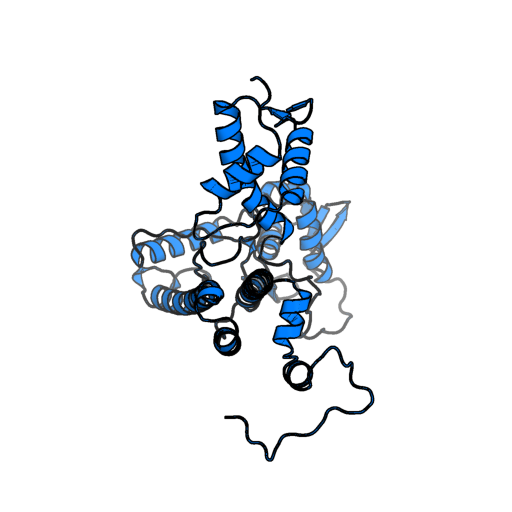 1.00 90.00 330 VAL A N 1
ATOM 2703 C CA . VAL A 1 330 ? -10.017 18.001 -25.001 1.00 90.00 330 VAL A CA 1
ATOM 2704 C C . VAL A 1 330 ? -11.377 17.999 -24.298 1.00 90.00 330 VAL A C 1
ATOM 2706 O O . VAL A 1 330 ? -11.950 19.064 -24.074 1.00 90.00 330 VAL A O 1
ATOM 2709 N N . ARG A 1 331 ? -11.871 16.828 -23.874 1.00 89.25 331 ARG A N 1
ATOM 2710 C CA . ARG A 1 331 ? -13.120 16.704 -23.096 1.00 89.25 331 ARG A CA 1
ATOM 2711 C C . ARG A 1 331 ? -13.038 17.390 -21.729 1.00 89.25 331 ARG A C 1
ATOM 2713 O O . ARG A 1 331 ? -14.015 17.977 -21.289 1.00 89.25 331 ARG A O 1
ATOM 2720 N N . GLU A 1 332 ? -11.873 17.353 -21.088 1.00 89.56 332 GLU A N 1
ATOM 2721 C CA . GLU A 1 332 ? -11.579 18.082 -19.843 1.00 89.56 332 GLU A CA 1
ATOM 2722 C C . GLU A 1 332 ? -11.384 19.599 -20.053 1.00 89.56 332 GLU A C 1
ATOM 2724 O O . GLU A 1 332 ? -11.033 20.302 -19.108 1.00 89.56 332 GLU A O 1
ATOM 2729 N N . HIS A 1 333 ? -11.554 20.113 -21.278 1.00 85.94 333 HIS A N 1
ATOM 2730 C CA . HIS A 1 333 ? -11.302 21.509 -21.658 1.00 85.94 333 HIS A CA 1
ATOM 2731 C C . HIS A 1 333 ? -9.864 22.000 -21.404 1.00 85.94 333 HIS A C 1
ATOM 2733 O O . HIS A 1 333 ? -9.607 23.202 -21.385 1.00 85.94 333 HIS A O 1
ATOM 2739 N N . LYS A 1 334 ? -8.900 21.080 -21.262 1.00 86.44 334 LYS A N 1
ATOM 2740 C CA . LYS A 1 334 ? -7.464 21.387 -21.122 1.00 86.44 334 LYS A CA 1
ATOM 2741 C C . LYS A 1 334 ? -6.754 21.531 -22.467 1.00 86.44 334 LYS A C 1
ATOM 2743 O O . LYS A 1 334 ? -5.661 22.086 -22.521 1.00 86.44 334 LYS A O 1
ATOM 2748 N N . LEU A 1 335 ? -7.361 21.033 -23.544 1.00 89.31 335 LEU A N 1
ATOM 2749 C CA . LEU A 1 335 ? -6.916 21.207 -24.925 1.00 89.31 335 LEU A CA 1
ATOM 2750 C C . LEU A 1 335 ? -8.081 21.618 -25.821 1.00 89.31 335 LEU A C 1
ATOM 2752 O O . LEU A 1 335 ? -9.230 21.249 -25.595 1.00 89.31 335 LEU A O 1
ATOM 2756 N N . LEU A 1 336 ? -7.756 22.338 -26.885 1.00 88.56 336 LEU A N 1
ATOM 2757 C CA . LEU A 1 336 ? -8.645 22.629 -27.996 1.00 88.56 336 LEU A CA 1
ATOM 2758 C C . LEU A 1 336 ? -8.178 21.830 -29.209 1.00 88.56 336 LEU A C 1
ATOM 2760 O O . LEU A 1 336 ? -6.987 21.813 -29.520 1.00 88.56 336 LEU A O 1
ATOM 2764 N N . PHE A 1 337 ? -9.119 21.190 -29.897 1.00 89.25 337 PHE A N 1
ATOM 2765 C CA . PHE A 1 337 ? -8.857 20.494 -31.151 1.00 89.25 337 PHE A CA 1
ATOM 2766 C C . PHE A 1 337 ? -9.620 21.175 -32.284 1.00 89.25 337 PHE A C 1
ATOM 2768 O O . PHE A 1 337 ? -10.850 21.239 -32.262 1.00 89.25 337 PHE A O 1
ATOM 2775 N N . SER A 1 338 ? -8.895 21.702 -33.269 1.00 86.12 338 SER A N 1
ATOM 2776 C CA . SER A 1 338 ? -9.484 22.346 -34.442 1.00 86.12 338 SER A CA 1
ATOM 2777 C C . SER A 1 338 ? -8.676 22.037 -35.700 1.00 86.12 338 SER A C 1
ATOM 2779 O O . SER A 1 338 ? -7.452 22.132 -35.724 1.00 86.12 338 SER A O 1
ATOM 2781 N N . GLY A 1 339 ? -9.366 21.612 -36.763 1.00 81.44 339 GLY A N 1
ATOM 2782 C CA . GLY A 1 339 ? -8.749 21.378 -38.075 1.00 81.44 339 GLY A CA 1
ATOM 2783 C C . GLY A 1 339 ? -7.623 20.334 -38.102 1.00 81.44 339 GLY A C 1
ATOM 2784 O O . GLY A 1 339 ? -6.754 20.430 -38.960 1.00 81.44 339 GLY A O 1
ATOM 2785 N N . GLY A 1 340 ? -7.602 19.367 -37.175 1.00 84.50 340 GLY A N 1
ATOM 2786 C CA . GLY A 1 340 ? -6.524 18.370 -37.077 1.00 84.50 340 GLY A CA 1
ATOM 2787 C C . GLY A 1 340 ? -5.343 18.779 -36.188 1.00 84.50 340 GLY A C 1
ATOM 2788 O O . GLY A 1 340 ? -4.384 18.016 -36.067 1.00 84.50 340 GLY A O 1
ATOM 2789 N N . PHE A 1 341 ? -5.410 19.948 -35.546 1.00 88.38 341 PHE A N 1
ATOM 2790 C CA . PHE A 1 341 ? -4.361 20.477 -34.676 1.00 88.38 341 PHE A CA 1
ATOM 2791 C C . PHE A 1 341 ? -4.844 20.597 -33.229 1.00 88.38 341 PHE A C 1
ATOM 2793 O O . PHE A 1 341 ? -5.990 20.968 -32.969 1.00 88.38 341 PHE A O 1
ATOM 2800 N N . TYR A 1 342 ? -3.939 20.313 -32.293 1.00 90.12 342 TYR A N 1
ATOM 2801 C CA . TYR A 1 342 ? -4.124 20.537 -30.864 1.00 90.12 342 TYR A CA 1
ATOM 2802 C C . TYR A 1 342 ? -3.517 21.883 -30.455 1.00 90.12 342 TYR A C 1
ATOM 2804 O O . TYR A 1 342 ? -2.442 22.258 -30.934 1.00 90.12 342 TYR A O 1
ATOM 2812 N N . ARG A 1 343 ? -4.208 22.593 -29.558 1.00 89.06 343 ARG A N 1
ATOM 2813 C CA . ARG A 1 343 ? -3.805 23.890 -28.995 1.00 89.06 343 ARG A CA 1
ATOM 2814 C C . ARG A 1 343 ? -4.185 23.989 -27.518 1.00 89.06 343 ARG A C 1
ATOM 2816 O O . ARG A 1 343 ? -5.177 23.398 -27.099 1.00 89.06 343 ARG A O 1
ATOM 2823 N N . LEU A 1 344 ? -3.436 24.770 -26.740 1.00 88.50 344 LEU A N 1
ATOM 2824 C CA . LEU A 1 344 ? -3.822 25.116 -25.369 1.00 88.50 344 LEU A CA 1
ATOM 2825 C C . LEU A 1 344 ? -4.951 26.170 -25.355 1.00 88.50 344 LEU A C 1
ATOM 2827 O O . LEU A 1 344 ? -4.942 27.087 -26.181 1.00 88.50 344 LEU A O 1
ATOM 2831 N N . PRO A 1 345 ? -5.925 26.080 -24.433 1.00 84.62 345 PRO A N 1
ATOM 2832 C CA . PRO A 1 345 ? -6.881 27.155 -24.202 1.00 84.62 345 PRO A CA 1
ATOM 2833 C C . PRO A 1 345 ? -6.132 28.458 -23.912 1.00 84.62 345 PRO A C 1
ATOM 2835 O O . PRO A 1 345 ? -5.122 28.450 -23.210 1.00 84.62 345 PRO A O 1
ATOM 2838 N N . LYS A 1 346 ? -6.609 29.582 -24.455 1.00 73.44 346 LYS A N 1
ATOM 2839 C CA . LYS A 1 346 ? -6.080 30.888 -24.052 1.00 73.44 346 LYS A CA 1
ATOM 2840 C C . LYS A 1 346 ? -6.486 31.125 -22.594 1.00 73.44 346 LYS A C 1
ATOM 2842 O O . LYS A 1 346 ? -7.675 31.011 -22.301 1.00 73.44 346 LYS A O 1
ATOM 2847 N N . SER A 1 347 ? -5.508 31.393 -21.724 1.00 56.53 347 SER A N 1
ATOM 2848 C CA . SER A 1 347 ? -5.764 31.897 -20.366 1.00 56.53 347 SER A CA 1
ATOM 2849 C C . SER A 1 347 ? -6.526 33.210 -20.391 1.00 56.53 347 SER A C 1
ATOM 2851 O O . SER A 1 347 ? -6.278 34.016 -21.320 1.00 56.53 347 SER A O 1
#

pLDDT: mean 80.82, std 14.22, range [30.48, 93.75]

Sequence (347 aa):
MANWETWNPDPVDADPSKTSKSRRTSDIISMLVNVYGSKELFVNEYRTLLADRLLSQFSYNTEKEIRYLELLKLRFGESQLHYCEVMLKDVYDSKRINAHLHSDPNFNLDRQQFPSMAMILSAQFWPPFKEETLELPSFVKEHLQIYTKAFETLKGNRTLSWKPHLGSVNIDIELKDRKINLTVSPTHATIIWHFQTKNQWTVEELSQLMHVPATVLRRKIAFWQSQGMLREVSTDSFLLVEESATRSRCPVAPDMVCEDEETESAMASAHDQREEELQVFWSYIVGMLTNLDLMPLDRIHQMLKMFASQGPTAVECSLQELRHFLDRKVREHKLLFSGGFYRLPKS

Secondary structure (DSSP, 8-state):
---GGG--PPPTT--TTS-HHHHHT--HHHHHHHHHSSHHHHHHHHHHHHHHHHHHT-S---HHHHHHHHHHHHHH-TTTTHHHHHHHHHHHHHHHHHHHHHH-GGG-GGGSSS--------TTTSPPBP-------HHHHHHHHHHHHHHHHHSTT------GGG--EEEEEE-SS-EEEEEE-HHHHHHHHHHHH-SEEEHHHHHHHHT--HHHHHHHHHHHHHTTSEEEEETTEEEE--S-S---S----SS----------SBPPHHHHHHHHHHHHHHHHHHHHHHHS-EEHHHHHHHHHHHTTTSTT-----HHHHHHHHHHHHHTTSSEEETTEEEPPP-

Radius of gyration: 27.04 Å; chains: 1; bounding box: 57×73×70 Å

InterPro domains:
  IPR014786 Anaphase-promoting complex subunit 2, C-terminal [PF08672] (284-344)
  IPR014786 Anaphase-promoting complex subunit 2, C-terminal [SM01013] (284-344)
  IPR016158 Cullin homology domain [PS50069] (29-225)
  IPR016158 Cullin homology domain [SM00182] (27-175)
  IPR036317 Cullin homology domain superfamily [SSF75632] (4-245)
  IPR036388 Winged helix-like DNA-binding domain superfamily [G3DSA:1.10.10.10] (264-347)
  IPR036390 Winged helix DNA-binding domain superfamily [SSF46785] (273-345)
  IPR044554 Anaphase-promoting complex subunit 2 [PTHR45957] (2-346)
  IPR059120 Cullin-like, alpha+beta domain [PF26557] (120-222)

Foldseek 3Di:
DDPPVPDDDDDPPDDPVDDPVNVVPPPVVVVVCVVLVHPLSVLVVVLLVLLQVLLVVVDLPCPVVVVVLVVVCVPVNDPSCVLVVLQNVLSVVQVVLLVVLVVDCVLVQVVQPDHDGDRGHDCVSHFAFDDFQFDADPSVVVSVVSVQVSVCVVVPPDGDDDDQQSDWDWDWDDFPVDIDTDIDGSLLVRVVVVCVVPFKDFLVRVCVVTVGDSVVNVVSVVVVVVVVQWDDPDVRMIGGDRDDPDPDDDPPDPPDPPPPPPVPRRHDDPVVSVVVVVVVLVVVVCVCCVVVFKDALVVSQVVCVVPVQPDPPRDDDDSVNSVVVVVVCVVVVQWDDDPRIIGGDDD

Organism: NCBI:txid105785